Protein AF-A0AAW5VKY6-F1 (afdb_monomer_lite)

Sequence (282 aa):
MQRQPVRHARWCEKIPLRLALLSLLVMAALGGMLSLDLRRHLVANVPDWEQSLAQEELGLTSIQAVLSLIEELPAQGADWQLQQVDCRRQAVLWECQAHYGLEDVQRFSAAMQSQIREPNVLEFTGLGQGDLRIRRGYQTLIPQSLETKDQTRMPTAASPGLHAKLAAVQPAFMRLSLSPAQCAESSAENQQTRAGVWRRSWLSQSPLRSVYLLAAQLPELHWERMSLSLNSRSYPSLLGSAFIVELEGYVYESAQRDLVDQDLADYMQTPFEHSVWSDADV

Organism: NCBI:txid232846

Structure (mmCIF, N/CA/C/O backbone):
data_AF-A0AAW5VKY6-F1
#
_entry.id   AF-A0AAW5VKY6-F1
#
loop_
_atom_site.group_PDB
_atom_site.id
_atom_site.type_symbol
_atom_site.label_atom_id
_atom_site.label_alt_id
_atom_site.label_comp_id
_atom_site.label_asym_id
_atom_site.label_entity_id
_atom_site.label_seq_id
_atom_site.pdbx_PDB_ins_code
_atom_site.Cartn_x
_atom_site.Cartn_y
_atom_site.Cartn_z
_atom_site.occupancy
_atom_site.B_iso_or_equiv
_atom_site.auth_seq_id
_atom_site.auth_comp_id
_atom_site.auth_asym_id
_atom_site.auth_atom_id
_atom_site.pdbx_PDB_model_num
ATOM 1 N N . MET A 1 1 ? -12.524 -30.555 59.880 1.00 41.50 1 MET A N 1
ATOM 2 C CA . MET A 1 1 ? -11.289 -31.333 59.649 1.00 41.50 1 MET A CA 1
ATOM 3 C C . MET A 1 1 ? -10.484 -30.645 58.560 1.00 41.50 1 MET A C 1
ATOM 5 O O . MET A 1 1 ? -10.939 -30.570 57.429 1.00 41.50 1 MET A O 1
ATOM 9 N N . GLN A 1 2 ? -9.344 -30.069 58.939 1.00 41.59 2 GLN A N 1
ATOM 10 C CA . GLN A 1 2 ? -8.307 -29.571 58.034 1.00 41.59 2 GLN A CA 1
ATOM 11 C C . GLN A 1 2 ? -7.605 -30.749 57.347 1.00 41.59 2 GLN A C 1
ATOM 13 O O . GLN A 1 2 ? -7.371 -31.762 58.004 1.00 41.59 2 GLN A O 1
ATOM 18 N N . ARG A 1 3 ? -7.179 -30.570 56.090 1.00 36.09 3 ARG A N 1
ATOM 19 C CA . ARG A 1 3 ? -5.859 -30.996 55.595 1.00 36.09 3 ARG A CA 1
ATOM 20 C C . ARG A 1 3 ? -5.492 -30.223 54.325 1.00 36.09 3 ARG A C 1
ATOM 22 O O . ARG A 1 3 ? -6.339 -29.858 53.522 1.00 36.09 3 ARG A O 1
ATOM 29 N N . GLN A 1 4 ? -4.207 -29.910 54.284 1.00 40.56 4 GLN A N 1
ATOM 30 C CA . GLN A 1 4 ? -3.486 -28.923 53.489 1.00 40.56 4 GLN A CA 1
ATOM 31 C C . GLN A 1 4 ? -3.069 -29.426 52.089 1.00 40.56 4 GLN A C 1
ATOM 33 O O . GLN A 1 4 ? -3.238 -30.609 51.793 1.00 40.56 4 GLN A O 1
ATOM 38 N N . PRO A 1 5 ? -2.516 -28.531 51.241 1.00 42.62 5 PRO A N 1
ATOM 39 C CA . PRO A 1 5 ? -2.285 -28.748 49.816 1.00 42.62 5 PRO A CA 1
ATOM 40 C C . PRO A 1 5 ? -0.922 -29.388 49.519 1.00 42.62 5 PRO A C 1
ATOM 42 O O . PRO A 1 5 ? 0.053 -29.176 50.241 1.00 42.62 5 PRO A O 1
ATOM 45 N N . VAL A 1 6 ? -0.832 -30.106 48.398 1.00 36.41 6 VAL A N 1
ATOM 46 C CA . VAL A 1 6 ? 0.440 -30.613 47.868 1.00 36.41 6 VAL A CA 1
ATOM 47 C C . VAL A 1 6 ? 1.046 -29.567 46.933 1.00 36.41 6 VAL A C 1
ATOM 49 O O . VAL A 1 6 ? 0.514 -29.272 45.865 1.00 36.41 6 VAL A O 1
ATOM 52 N N . ARG A 1 7 ? 2.178 -29.003 47.363 1.00 35.22 7 ARG A N 1
ATOM 53 C CA . ARG A 1 7 ? 3.127 -28.264 46.526 1.00 35.22 7 ARG A CA 1
ATOM 54 C C . ARG A 1 7 ? 4.003 -29.262 45.771 1.00 35.22 7 ARG A C 1
ATOM 56 O O . ARG A 1 7 ? 4.613 -30.115 46.407 1.00 35.22 7 ARG A O 1
ATOM 63 N N . HIS A 1 8 ? 4.207 -29.041 44.476 1.00 35.69 8 HIS A N 1
ATOM 64 C CA . HIS A 1 8 ? 5.463 -29.408 43.828 1.00 35.69 8 HIS A CA 1
ATOM 65 C C . HIS A 1 8 ? 6.040 -28.188 43.119 1.00 35.69 8 HIS A C 1
ATOM 67 O O . HIS A 1 8 ? 5.523 -27.711 42.114 1.00 35.69 8 HIS A O 1
ATOM 73 N N . ALA A 1 9 ? 7.120 -27.676 43.702 1.00 36.72 9 ALA A N 1
ATOM 74 C CA . ALA A 1 9 ? 8.062 -26.803 43.036 1.00 36.72 9 ALA A CA 1
ATOM 75 C C . ALA A 1 9 ? 8.949 -27.653 42.118 1.00 36.72 9 ALA A C 1
ATOM 77 O O . ALA A 1 9 ? 9.491 -28.670 42.556 1.00 36.72 9 ALA A O 1
ATOM 78 N N . ARG A 1 10 ? 9.170 -27.204 40.882 1.00 30.19 10 ARG A N 1
ATOM 79 C CA . ARG A 1 10 ? 10.426 -27.489 40.189 1.00 30.19 10 ARG A CA 1
ATOM 80 C C . ARG A 1 10 ? 10.847 -26.265 39.389 1.00 30.19 10 ARG A C 1
ATOM 82 O O . ARG A 1 10 ? 10.115 -25.766 38.541 1.00 30.19 10 ARG A O 1
ATOM 89 N N . TRP A 1 11 ? 11.995 -25.748 39.795 1.00 34.72 11 TRP A N 1
ATOM 90 C CA . TRP A 1 11 ? 12.686 -24.591 39.258 1.00 34.72 11 TRP A CA 1
ATOM 91 C C . TRP A 1 11 ? 13.215 -24.817 37.836 1.00 34.72 11 TRP A C 1
ATOM 93 O O . TRP A 1 11 ? 13.537 -25.938 37.457 1.00 34.72 11 TRP A O 1
ATOM 103 N N . CYS A 1 12 ? 13.292 -23.685 37.129 1.00 36.66 12 CYS A N 1
ATOM 104 C CA . CYS A 1 12 ? 14.202 -23.261 36.065 1.00 36.66 12 CYS A CA 1
ATOM 105 C C . CYS A 1 12 ? 15.159 -24.281 35.432 1.00 36.66 12 CYS A C 1
ATOM 107 O O . CYS A 1 12 ? 16.020 -24.821 36.108 1.00 36.66 12 CYS A O 1
ATOM 109 N N . GLU A 1 13 ? 15.165 -24.307 34.097 1.00 38.69 13 GLU A N 1
ATOM 110 C CA . GLU A 1 13 ? 16.242 -23.666 33.325 1.00 38.69 13 GLU A CA 1
ATOM 111 C C . GLU A 1 13 ? 15.735 -23.343 31.911 1.00 38.69 13 GLU A C 1
ATOM 113 O O . GLU A 1 13 ? 15.477 -24.218 31.088 1.00 38.69 13 GLU A O 1
ATOM 118 N N . LYS A 1 14 ? 15.525 -22.050 31.637 1.00 42.81 14 LYS A N 1
ATOM 119 C CA . LYS A 1 14 ? 15.341 -21.545 30.274 1.00 42.81 14 LYS A CA 1
ATOM 120 C C . LYS A 1 14 ? 16.735 -21.367 29.693 1.00 42.81 14 LYS A C 1
ATOM 122 O O . LYS A 1 14 ? 17.446 -20.456 30.104 1.00 42.81 14 LYS A O 1
ATOM 127 N N . ILE A 1 15 ? 17.115 -22.220 28.752 1.00 47.09 15 ILE A N 1
ATOM 128 C CA . ILE A 1 15 ? 18.314 -22.013 27.940 1.00 47.09 15 ILE A CA 1
ATOM 129 C C . ILE A 1 15 ? 18.051 -20.768 27.075 1.00 47.09 15 ILE A C 1
ATOM 131 O O . ILE A 1 15 ? 17.106 -20.777 26.281 1.00 47.09 15 ILE A O 1
ATOM 135 N N . PRO A 1 16 ? 18.811 -19.668 27.221 1.00 41.31 16 PRO A N 1
ATOM 136 C CA . PRO A 1 16 ? 18.626 -18.507 26.370 1.00 41.31 16 PRO A CA 1
ATOM 137 C C . PRO A 1 16 ? 19.127 -18.830 24.959 1.00 41.31 16 PRO A C 1
ATOM 139 O O . PRO A 1 16 ? 20.287 -19.191 24.759 1.00 41.31 16 PRO A O 1
ATOM 142 N N . LEU A 1 17 ? 18.258 -18.616 23.968 1.00 42.44 17 LEU A N 1
ATOM 143 C CA . LEU A 1 17 ? 18.499 -18.779 22.524 1.00 42.44 17 LEU A CA 1
ATOM 144 C C . LEU A 1 17 ? 19.727 -18.014 21.975 1.00 42.44 17 LEU A C 1
ATOM 146 O O . LEU A 1 17 ? 20.098 -18.186 20.819 1.00 42.44 17 LEU A O 1
ATOM 150 N N . ARG A 1 18 ? 20.392 -17.191 22.797 1.00 44.47 18 ARG A N 1
ATOM 151 C CA . ARG A 1 18 ? 21.608 -16.449 22.436 1.00 44.47 18 ARG A CA 1
ATOM 152 C C . ARG A 1 18 ? 22.869 -17.317 22.336 1.00 44.47 18 ARG A C 1
ATOM 154 O O . ARG A 1 18 ? 23.820 -16.892 21.694 1.00 44.47 18 ARG A O 1
ATOM 161 N N . LEU A 1 19 ? 22.885 -18.522 22.911 1.00 45.62 19 LEU A N 1
ATOM 162 C CA . LEU A 1 19 ? 24.056 -19.415 22.846 1.00 45.62 19 LEU A CA 1
ATOM 163 C C . LEU A 1 19 ? 24.089 -20.321 21.602 1.00 45.62 19 LEU A C 1
ATOM 165 O O . LEU A 1 19 ? 25.168 -20.742 21.203 1.00 45.62 19 LEU A O 1
ATOM 169 N N . ALA A 1 20 ? 22.952 -20.560 20.939 1.00 47.12 20 ALA A N 1
ATOM 170 C CA . ALA A 1 20 ? 22.909 -21.340 19.694 1.00 47.12 20 ALA A CA 1
ATOM 171 C C . ALA A 1 20 ? 23.342 -20.532 18.452 1.00 47.12 20 ALA A C 1
ATOM 173 O O . ALA A 1 20 ? 23.761 -21.107 17.454 1.00 47.12 20 ALA A O 1
ATOM 174 N N . LEU A 1 21 ? 23.281 -19.198 18.519 1.00 45.38 21 LEU A N 1
ATOM 175 C CA . LEU A 1 21 ? 23.680 -18.305 17.423 1.00 45.38 21 LEU A CA 1
ATOM 176 C C . LEU A 1 21 ? 25.191 -18.022 17.384 1.00 45.38 21 LEU A C 1
ATOM 178 O O . LEU A 1 21 ? 25.725 -17.693 16.328 1.00 45.38 21 LEU A O 1
ATOM 182 N N . LEU A 1 22 ? 25.903 -18.194 18.502 1.00 41.66 22 LEU A N 1
ATOM 183 C CA . LEU A 1 22 ? 27.347 -17.940 18.570 1.00 41.66 22 LEU A CA 1
ATOM 184 C C . LEU A 1 22 ? 28.199 -19.091 18.010 1.00 41.66 22 LEU A C 1
ATOM 186 O O . LEU A 1 22 ? 29.304 -18.842 17.538 1.00 41.66 22 LEU A O 1
ATOM 190 N N . SER A 1 23 ? 27.701 -20.330 17.985 1.00 45.84 23 SER A N 1
ATOM 191 C CA . SER A 1 23 ? 28.435 -21.465 17.400 1.00 45.84 23 SER A CA 1
ATOM 192 C C . SER A 1 23 ? 28.415 -21.476 15.866 1.00 45.84 23 SER A C 1
ATOM 194 O O . SER A 1 23 ? 29.360 -21.962 15.248 1.00 45.84 23 SER A O 1
ATOM 196 N N . LEU A 1 24 ? 27.392 -20.884 15.241 1.00 42.09 24 LEU A N 1
ATOM 197 C CA . LEU A 1 24 ? 27.291 -20.765 13.781 1.00 42.09 24 LEU A CA 1
ATOM 198 C C . LEU A 1 24 ? 28.183 -19.652 13.202 1.00 42.09 24 LEU A C 1
ATOM 200 O O . LEU A 1 24 ? 28.642 -19.769 12.069 1.00 42.09 24 LEU A O 1
ATOM 204 N N . LEU A 1 25 ? 28.510 -18.623 13.991 1.00 43.47 25 LEU A N 1
ATOM 205 C CA . LEU A 1 25 ? 29.379 -17.516 13.563 1.00 43.47 25 LEU A CA 1
ATOM 206 C C . LEU A 1 25 ? 30.883 -17.838 13.628 1.00 43.47 25 LEU A C 1
ATOM 208 O O . LEU A 1 25 ? 31.663 -17.247 12.886 1.00 43.47 25 LEU A O 1
ATOM 212 N N . VAL A 1 26 ? 31.309 -18.804 14.450 1.00 44.66 26 VAL A N 1
ATOM 213 C CA . VAL A 1 26 ? 32.737 -19.167 14.575 1.00 44.66 26 VAL A CA 1
ATOM 214 C C . VAL A 1 2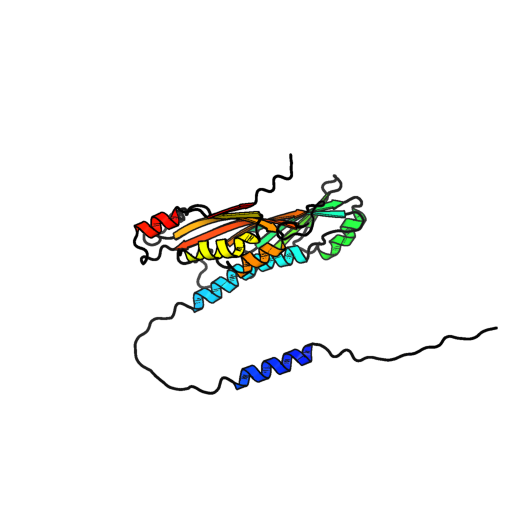6 ? 33.210 -20.094 13.444 1.00 44.66 26 VAL A C 1
ATOM 216 O O . VAL A 1 26 ? 34.379 -20.053 13.070 1.00 44.66 26 VAL A O 1
ATOM 219 N N . MET A 1 27 ? 32.315 -20.865 12.817 1.00 41.66 27 MET A N 1
ATOM 220 C CA . MET A 1 27 ? 32.680 -21.760 11.704 1.00 41.66 27 MET A CA 1
ATOM 221 C C . MET A 1 27 ? 32.783 -21.046 10.344 1.00 41.66 27 MET A C 1
ATOM 223 O O . MET A 1 27 ? 33.467 -21.544 9.454 1.00 41.66 27 MET A O 1
ATOM 227 N N . ALA A 1 28 ? 32.178 -19.863 10.182 1.00 43.34 28 ALA A N 1
ATOM 228 C CA . ALA A 1 28 ? 32.304 -19.067 8.955 1.00 43.34 28 ALA A CA 1
ATOM 229 C C . ALA A 1 28 ? 33.616 -18.256 8.893 1.00 43.34 28 ALA A C 1
ATOM 231 O O . ALA A 1 28 ? 34.103 -17.950 7.808 1.00 43.34 28 ALA A O 1
ATOM 232 N N . ALA A 1 29 ? 34.234 -17.957 10.043 1.00 45.47 29 ALA A N 1
ATOM 233 C CA . ALA A 1 29 ? 35.462 -17.160 10.112 1.00 45.47 29 ALA A CA 1
ATOM 234 C C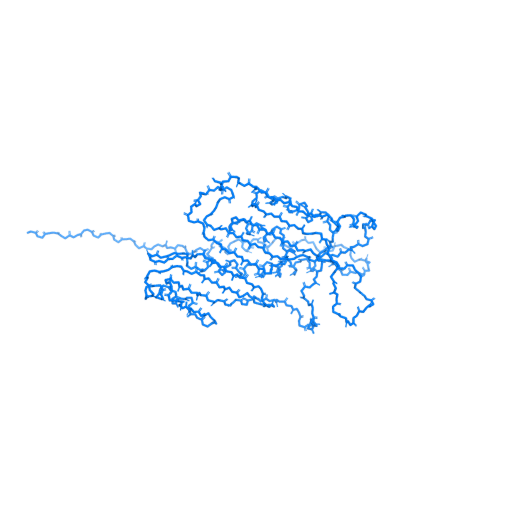 . ALA A 1 29 ? 36.756 -17.960 9.843 1.00 45.47 29 ALA A C 1
ATOM 236 O O . ALA A 1 29 ? 37.806 -17.360 9.626 1.00 45.47 29 ALA A O 1
ATOM 237 N N . LEU A 1 30 ? 36.704 -19.299 9.825 1.00 43.28 30 LEU A N 1
ATOM 238 C CA . LEU A 1 30 ? 37.883 -20.161 9.624 1.00 43.28 30 LEU A CA 1
ATOM 239 C C . LEU A 1 30 ? 37.956 -20.833 8.240 1.00 43.28 30 LEU A C 1
ATOM 241 O O . LEU A 1 30 ? 38.941 -21.504 7.948 1.00 43.28 30 LEU A O 1
ATOM 245 N N . GLY A 1 31 ? 36.969 -20.622 7.361 1.00 38.28 31 GLY A N 1
ATOM 246 C CA . GLY A 1 31 ? 36.974 -21.149 5.985 1.00 38.28 31 GLY A CA 1
ATOM 247 C C . GLY A 1 31 ? 37.617 -20.235 4.930 1.00 38.28 31 GLY A C 1
ATOM 248 O O . GLY A 1 31 ? 37.763 -20.644 3.784 1.00 38.28 31 GLY A O 1
ATOM 249 N N . GLY A 1 32 ? 37.995 -19.002 5.289 1.00 37.16 32 GLY A N 1
ATOM 250 C CA . GLY A 1 32 ? 38.446 -17.965 4.345 1.00 37.16 32 GLY A CA 1
ATOM 251 C C . GLY A 1 32 ? 39.962 -17.830 4.163 1.00 37.16 32 GLY A C 1
ATOM 252 O O . GLY A 1 32 ? 40.422 -16.834 3.613 1.00 37.16 32 GLY A O 1
ATOM 253 N N . MET A 1 33 ? 40.759 -18.784 4.643 1.00 42.75 33 MET A N 1
ATOM 254 C CA . MET A 1 33 ? 42.215 -18.779 4.483 1.00 42.75 33 MET A CA 1
ATOM 255 C C . MET A 1 33 ? 42.622 -19.859 3.491 1.00 42.75 33 MET A C 1
ATOM 257 O O . MET A 1 33 ? 42.971 -20.944 3.927 1.00 42.75 33 MET A O 1
ATOM 261 N N . LEU A 1 34 ? 42.533 -19.579 2.185 1.00 38.62 34 LEU A N 1
ATOM 262 C CA . LEU A 1 34 ? 43.307 -20.208 1.098 1.00 38.62 34 LEU A CA 1
ATOM 263 C C . LEU A 1 34 ? 42.875 -19.590 -0.249 1.00 38.62 34 LEU A C 1
ATOM 265 O O . LEU A 1 34 ? 41.953 -20.078 -0.887 1.00 38.62 34 LEU A O 1
ATOM 269 N N . SER A 1 35 ? 43.516 -18.487 -0.648 1.00 36.16 35 SER A N 1
ATOM 270 C CA . SER A 1 35 ? 44.003 -18.252 -2.023 1.00 36.16 35 SER A CA 1
ATOM 271 C C . SER A 1 35 ? 44.548 -16.829 -2.141 1.00 36.16 35 SER A C 1
ATOM 273 O O . SER A 1 35 ? 43.857 -15.887 -2.520 1.00 36.16 35 SER A O 1
ATOM 275 N N . LEU A 1 36 ? 45.826 -16.693 -1.793 1.00 35.75 36 LEU A N 1
ATOM 276 C CA . LEU A 1 36 ? 46.686 -15.617 -2.267 1.00 35.75 36 LEU A CA 1
ATOM 277 C C . LEU A 1 36 ? 47.319 -16.056 -3.595 1.00 35.75 36 LEU A C 1
ATOM 279 O O . LEU A 1 36 ? 47.695 -17.215 -3.750 1.00 35.75 36 LEU A O 1
ATOM 283 N N . ASP A 1 37 ? 47.448 -15.083 -4.492 1.00 37.66 37 ASP A N 1
ATOM 284 C CA . ASP A 1 37 ? 48.189 -15.084 -5.754 1.00 37.66 37 ASP A CA 1
ATOM 285 C C . ASP A 1 37 ? 47.651 -15.916 -6.927 1.00 37.66 37 ASP A C 1
ATOM 287 O O . ASP A 1 37 ? 48.039 -17.057 -7.154 1.00 37.66 37 ASP A O 1
ATOM 291 N N . LEU A 1 38 ? 46.919 -15.239 -7.819 1.00 33.50 38 LEU A N 1
ATOM 292 C CA . LEU A 1 38 ? 47.368 -15.150 -9.210 1.00 33.50 38 LEU A CA 1
ATOM 293 C C . LEU A 1 38 ? 46.805 -13.893 -9.905 1.00 33.50 38 LEU A C 1
ATOM 295 O O . LEU A 1 38 ? 45.609 -13.628 -9.862 1.00 33.50 38 LEU A O 1
ATOM 299 N N . ARG A 1 39 ? 47.690 -13.195 -10.632 1.00 30.53 39 ARG A N 1
ATOM 300 C CA . ARG A 1 39 ? 47.449 -12.128 -11.632 1.00 30.53 39 ARG A CA 1
ATOM 301 C C . ARG A 1 39 ? 47.195 -10.697 -11.144 1.00 30.53 39 ARG A C 1
ATOM 303 O O . ARG A 1 39 ? 46.142 -10.103 -11.343 1.00 30.53 39 ARG A O 1
ATOM 310 N N . ARG A 1 40 ? 48.303 -10.042 -10.784 1.00 33.12 40 ARG A N 1
ATOM 311 C CA . ARG A 1 40 ? 48.597 -8.704 -11.325 1.00 33.12 40 ARG A CA 1
ATOM 312 C C . ARG A 1 40 ? 48.843 -8.811 -12.833 1.00 33.12 40 ARG A C 1
ATOM 314 O O . ARG A 1 40 ? 49.813 -9.449 -13.221 1.00 33.12 40 ARG A O 1
ATOM 321 N N . HIS A 1 41 ? 47.999 -8.156 -13.628 1.00 32.38 41 HIS A N 1
ATOM 322 C CA . HIS A 1 41 ? 48.325 -7.304 -14.790 1.00 32.38 41 HIS A CA 1
ATOM 323 C C . HIS A 1 41 ? 47.106 -7.210 -15.719 1.00 32.38 41 HIS A C 1
ATOM 325 O O . HIS A 1 41 ? 46.887 -8.103 -16.530 1.00 32.38 41 HIS A O 1
ATOM 331 N N . LEU A 1 42 ? 46.336 -6.122 -15.602 1.00 34.88 42 LEU A N 1
ATOM 332 C CA . LEU A 1 42 ? 46.136 -5.106 -16.651 1.00 34.88 42 LEU A CA 1
ATOM 333 C C . LEU A 1 42 ? 44.888 -4.258 -16.347 1.00 34.88 42 LEU A C 1
ATOM 335 O O . LEU A 1 42 ? 43.777 -4.763 -16.351 1.00 34.88 42 LEU A O 1
ATOM 339 N N . VAL A 1 43 ? 45.148 -2.960 -16.160 1.00 32.50 43 VAL A N 1
ATOM 340 C CA . VAL A 1 43 ? 44.286 -1.803 -16.457 1.00 32.50 43 VAL A CA 1
ATOM 341 C C . VAL A 1 43 ? 42.993 -1.636 -15.644 1.00 32.50 43 VAL A C 1
ATOM 343 O O . VAL A 1 43 ? 42.095 -2.465 -15.620 1.00 32.50 43 VAL A O 1
ATOM 346 N N . ALA A 1 44 ? 42.931 -0.469 -15.003 1.00 37.09 44 ALA A N 1
ATOM 347 C CA . ALA A 1 44 ? 41.783 0.114 -14.339 1.00 37.09 44 ALA A CA 1
ATOM 348 C C . ALA A 1 44 ? 40.496 0.040 -15.176 1.00 37.09 44 ALA A C 1
ATOM 350 O O . ALA A 1 44 ? 40.471 0.508 -16.309 1.00 37.09 44 ALA A O 1
ATOM 351 N N . ASN A 1 45 ? 39.431 -0.484 -14.573 1.00 33.31 45 ASN A N 1
ATOM 352 C CA . ASN A 1 45 ? 38.134 0.180 -14.482 1.00 33.31 45 ASN A CA 1
ATOM 353 C C . ASN A 1 45 ? 37.325 -0.496 -13.366 1.00 33.31 45 ASN A C 1
ATOM 355 O O . ASN A 1 45 ? 37.284 -1.718 -13.249 1.00 33.31 45 ASN A O 1
ATOM 359 N N . VAL A 1 46 ? 36.790 0.342 -12.485 1.00 36.31 46 VAL A N 1
ATOM 360 C CA . VAL A 1 46 ? 36.073 -0.002 -11.250 1.00 36.31 46 VAL A CA 1
ATOM 361 C C . VAL A 1 46 ? 34.802 -0.799 -11.589 1.00 36.31 46 VAL A C 1
ATOM 363 O O . VAL A 1 46 ? 34.117 -0.415 -12.536 1.00 36.31 46 VAL A O 1
ATOM 366 N N . PRO A 1 47 ? 34.477 -1.899 -10.883 1.00 35.72 47 PRO A N 1
ATOM 367 C CA . PRO A 1 47 ? 33.392 -2.776 -11.296 1.00 35.72 47 PRO A CA 1
ATOM 368 C C . PRO A 1 47 ? 32.036 -2.378 -10.680 1.00 35.72 47 PRO A C 1
ATOM 370 O O . PRO A 1 47 ? 31.909 -2.088 -9.495 1.00 35.72 47 PRO A O 1
ATOM 373 N N . ASP A 1 48 ? 31.029 -2.435 -11.543 1.00 42.25 48 ASP A N 1
ATOM 374 C CA . ASP A 1 48 ? 29.622 -2.010 -11.465 1.00 42.25 48 ASP A CA 1
ATOM 375 C C . ASP A 1 48 ? 28.739 -2.705 -10.394 1.00 42.25 48 ASP A C 1
ATOM 377 O O . ASP A 1 48 ? 27.518 -2.587 -10.406 1.00 42.25 48 ASP A O 1
ATOM 381 N N . TRP A 1 49 ? 29.307 -3.472 -9.457 1.00 39.97 49 TRP A N 1
ATOM 382 C CA . TRP A 1 49 ? 28.514 -4.303 -8.530 1.00 39.97 49 TRP A CA 1
ATOM 383 C C . TRP A 1 49 ? 28.228 -3.646 -7.170 1.00 39.97 49 TRP A C 1
ATOM 385 O O . TRP A 1 49 ? 27.225 -3.991 -6.543 1.00 39.97 49 TRP A O 1
ATOM 395 N N . GLU A 1 50 ? 29.029 -2.665 -6.734 1.00 29.55 50 GLU A N 1
ATOM 396 C CA . GLU A 1 50 ? 28.801 -1.944 -5.464 1.00 29.55 50 GLU A CA 1
ATOM 397 C C . GLU A 1 50 ? 27.542 -1.051 -5.500 1.00 29.55 50 GLU A C 1
ATOM 399 O O . GLU A 1 50 ? 26.952 -0.773 -4.458 1.00 29.55 50 GLU A O 1
ATOM 404 N N . GLN A 1 51 ? 27.071 -0.652 -6.688 1.00 37.69 51 GLN A N 1
ATOM 405 C CA . GLN A 1 51 ? 25.856 0.163 -6.850 1.00 37.69 51 GLN A CA 1
ATOM 406 C C . GLN A 1 51 ? 24.564 -0.659 -6.725 1.00 37.69 51 GLN A C 1
ATOM 408 O O . GLN A 1 51 ? 23.561 -0.148 -6.230 1.00 37.69 51 GLN A O 1
ATOM 413 N N . SER A 1 52 ? 24.592 -1.942 -7.112 1.00 36.12 52 SER A N 1
ATOM 414 C CA . SER A 1 52 ? 23.419 -2.826 -7.014 1.00 36.12 52 SER A CA 1
ATOM 415 C C . SER A 1 52 ? 23.030 -3.120 -5.562 1.00 36.12 52 SER A C 1
ATOM 417 O O . SER A 1 52 ? 21.852 -3.053 -5.220 1.00 36.12 52 SER A O 1
ATOM 419 N N . LEU A 1 53 ? 24.027 -3.330 -4.695 1.00 33.72 53 LEU A N 1
ATOM 420 C CA . LEU A 1 53 ? 23.825 -3.611 -3.273 1.00 33.72 53 LEU A CA 1
ATOM 421 C C . LEU A 1 53 ? 23.274 -2.392 -2.524 1.00 33.72 53 LEU A C 1
ATOM 423 O O . LEU A 1 53 ? 22.353 -2.523 -1.724 1.00 33.72 53 LEU A O 1
ATOM 427 N N . ALA A 1 54 ? 23.774 -1.191 -2.831 1.00 38.97 54 ALA A N 1
ATOM 428 C CA . ALA A 1 54 ? 23.271 0.041 -2.227 1.00 38.97 54 ALA A CA 1
ATOM 429 C C . ALA A 1 54 ? 21.816 0.341 -2.643 1.00 38.97 54 ALA A C 1
ATOM 431 O O . ALA A 1 54 ? 21.025 0.824 -1.836 1.00 38.97 54 ALA A O 1
ATOM 432 N N . GLN A 1 55 ? 21.439 0.036 -3.889 1.00 44.25 55 GLN A N 1
ATOM 433 C CA . GLN A 1 55 ? 20.074 0.234 -4.385 1.00 44.25 55 GLN A CA 1
ATOM 434 C C . GLN A 1 55 ? 19.080 -0.766 -3.781 1.00 44.25 55 GLN A C 1
ATOM 436 O O . GLN A 1 55 ? 17.970 -0.379 -3.407 1.00 44.25 55 GLN A O 1
ATOM 441 N N . GLU A 1 56 ? 19.496 -2.028 -3.650 1.00 43.50 56 GLU A N 1
ATOM 442 C CA . GLU A 1 56 ? 18.727 -3.084 -2.991 1.00 43.50 56 GLU A CA 1
ATOM 443 C C . GLU A 1 56 ? 18.459 -2.714 -1.522 1.00 43.50 56 GLU A C 1
ATOM 445 O O . GLU A 1 56 ? 17.313 -2.747 -1.076 1.00 43.50 56 GLU A O 1
ATOM 450 N N . GLU A 1 57 ? 19.463 -2.204 -0.800 1.00 45.06 57 GLU A N 1
ATOM 451 C CA . GLU A 1 57 ? 19.306 -1.727 0.582 1.00 45.06 57 GLU A CA 1
ATOM 452 C C . GLU A 1 57 ? 18.400 -0.476 0.706 1.00 45.06 57 GLU A C 1
ATOM 454 O O . GLU A 1 57 ? 17.607 -0.364 1.647 1.00 45.06 57 GLU A O 1
ATOM 459 N N . LEU A 1 58 ? 18.441 0.466 -0.244 1.00 50.81 58 LEU A N 1
ATOM 460 C CA . LEU A 1 58 ? 17.664 1.719 -0.188 1.00 50.81 58 LEU A CA 1
ATOM 461 C C . LEU A 1 58 ? 16.162 1.538 -0.489 1.00 50.81 58 LEU A C 1
ATOM 463 O O . LEU A 1 58 ? 15.322 2.171 0.157 1.00 50.81 58 LEU A O 1
ATOM 467 N N . GLY A 1 59 ? 15.803 0.694 -1.462 1.00 50.06 59 GLY A N 1
ATOM 468 C CA . GLY A 1 59 ? 14.400 0.390 -1.784 1.00 50.06 59 GLY A CA 1
ATOM 469 C C . GLY A 1 59 ? 13.723 -0.420 -0.678 1.00 50.06 59 GLY A C 1
ATOM 470 O O . GLY A 1 59 ? 12.616 -0.085 -0.241 1.00 50.06 59 GLY A O 1
ATOM 471 N N . LEU A 1 60 ? 14.441 -1.424 -0.158 1.00 54.22 60 LEU A N 1
ATOM 472 C CA . LEU A 1 60 ? 13.981 -2.285 0.931 1.00 54.22 60 LEU A CA 1
ATOM 473 C C . LEU A 1 60 ? 13.742 -1.495 2.221 1.00 54.22 60 LEU A C 1
ATOM 475 O O . LEU A 1 60 ? 12.712 -1.687 2.862 1.00 54.22 60 LEU A O 1
ATOM 479 N N . THR A 1 61 ? 14.615 -0.547 2.575 1.00 62.19 61 THR A N 1
ATOM 480 C CA . THR A 1 61 ? 14.464 0.239 3.817 1.00 62.19 61 THR A CA 1
ATOM 481 C C . THR A 1 61 ? 13.219 1.132 3.831 1.00 62.19 61 THR A C 1
ATOM 483 O O . THR A 1 61 ? 12.593 1.281 4.882 1.00 62.19 61 THR A O 1
ATOM 486 N N . SER A 1 62 ? 12.808 1.689 2.685 1.00 68.56 62 SER A N 1
ATOM 487 C CA . SER A 1 62 ? 11.611 2.541 2.595 1.00 68.56 62 SER A CA 1
ATOM 488 C C . SER A 1 62 ? 10.309 1.748 2.748 1.00 68.56 62 SER A C 1
ATOM 490 O O . SER A 1 62 ? 9.449 2.127 3.548 1.00 68.56 62 SER A O 1
ATOM 492 N N . ILE A 1 63 ? 10.153 0.639 2.014 1.00 74.62 63 ILE A N 1
ATOM 493 C CA . ILE A 1 63 ? 8.940 -0.192 2.089 1.00 74.62 63 ILE A CA 1
ATOM 494 C C . ILE A 1 63 ? 8.885 -0.990 3.397 1.00 74.62 63 ILE A C 1
ATOM 496 O O . ILE A 1 63 ? 7.822 -1.132 3.996 1.00 74.62 63 ILE A O 1
ATOM 500 N N . GLN A 1 64 ? 10.028 -1.439 3.917 1.00 78.62 64 GLN A N 1
ATOM 501 C CA . GLN A 1 64 ? 10.088 -2.100 5.217 1.00 78.62 64 GLN A CA 1
ATOM 502 C C . GLN A 1 64 ? 9.653 -1.157 6.342 1.00 78.62 64 GLN A C 1
ATOM 504 O O . GLN A 1 64 ? 8.917 -1.580 7.228 1.00 78.62 64 GLN A O 1
ATOM 509 N N . ALA A 1 65 ? 10.020 0.130 6.286 1.00 79.00 65 ALA A N 1
ATOM 510 C CA . ALA A 1 65 ? 9.585 1.104 7.285 1.00 79.00 65 ALA A CA 1
ATOM 511 C C . ALA A 1 65 ? 8.055 1.233 7.354 1.00 79.00 65 ALA A C 1
ATOM 513 O O . ALA A 1 65 ? 7.501 1.298 8.455 1.00 79.00 65 ALA A O 1
ATOM 514 N N . VAL A 1 66 ? 7.369 1.249 6.203 1.00 85.88 66 VAL A N 1
ATOM 515 C CA . VAL A 1 66 ? 5.902 1.336 6.172 1.00 85.88 66 VAL A CA 1
ATOM 516 C C . VAL A 1 66 ? 5.237 -0.004 6.506 1.00 85.88 66 VAL A C 1
ATOM 518 O O . VAL A 1 66 ? 4.254 -0.012 7.239 1.00 85.88 66 VAL A O 1
ATOM 521 N N . LEU A 1 67 ? 5.794 -1.142 6.082 1.00 87.75 67 LEU A N 1
ATOM 522 C CA . LEU A 1 67 ? 5.273 -2.464 6.456 1.00 87.75 67 LEU A CA 1
ATOM 523 C C . LEU A 1 67 ? 5.392 -2.719 7.963 1.00 87.75 67 LEU A C 1
ATOM 525 O O . LEU A 1 67 ? 4.416 -3.124 8.589 1.00 87.75 67 LEU A O 1
ATOM 529 N N . SER A 1 68 ? 6.529 -2.383 8.576 1.00 85.81 68 SER A N 1
ATOM 530 C CA . SER A 1 68 ? 6.686 -2.443 10.033 1.00 85.81 68 SER A CA 1
ATOM 531 C C . SER A 1 68 ? 5.732 -1.493 10.759 1.00 85.81 68 SER A C 1
ATOM 533 O O . SER A 1 68 ? 5.256 -1.819 11.840 1.00 85.81 68 SER A O 1
ATOM 535 N N . LEU A 1 69 ? 5.402 -0.334 10.173 1.00 86.75 69 LEU A N 1
ATOM 536 C CA . LEU A 1 69 ? 4.378 0.549 10.737 1.00 86.75 69 LEU A CA 1
ATOM 537 C C . LEU A 1 69 ? 3.011 -0.137 10.748 1.00 86.75 69 LEU A C 1
ATOM 539 O O . LEU A 1 69 ? 2.342 -0.100 11.774 1.00 86.75 69 LEU A O 1
ATOM 543 N N . ILE A 1 70 ? 2.610 -0.787 9.652 1.00 89.50 70 ILE A N 1
ATOM 544 C CA . ILE A 1 70 ? 1.339 -1.525 9.590 1.00 89.50 70 ILE A CA 1
ATOM 545 C C . ILE A 1 70 ? 1.291 -2.661 10.613 1.00 89.50 70 ILE A C 1
ATOM 547 O O . ILE A 1 70 ? 0.262 -2.842 11.256 1.00 89.50 70 ILE A O 1
ATOM 551 N N . GLU A 1 71 ? 2.389 -3.392 10.803 1.00 88.56 71 GLU A N 1
ATOM 552 C CA . GLU A 1 71 ? 2.476 -4.468 11.802 1.00 88.56 71 GLU A CA 1
ATOM 553 C C . GLU A 1 71 ? 2.310 -3.970 13.248 1.00 88.56 71 GLU A C 1
ATOM 555 O O . GLU A 1 71 ? 1.836 -4.709 14.110 1.00 88.56 71 GLU A O 1
ATOM 560 N N . GLU A 1 72 ? 2.682 -2.719 13.523 1.00 87.88 72 GLU A N 1
ATOM 561 C CA . GLU A 1 72 ? 2.545 -2.100 14.844 1.00 87.88 72 GLU A CA 1
ATOM 562 C C . GLU A 1 72 ? 1.143 -1.530 15.108 1.00 87.88 72 GLU A C 1
ATOM 564 O O . GLU A 1 72 ? 0.811 -1.247 16.266 1.00 87.88 72 GLU A O 1
ATOM 569 N N . LEU A 1 73 ? 0.317 -1.350 14.069 1.00 90.19 73 LEU A N 1
ATOM 570 C CA . LEU A 1 73 ? -1.028 -0.802 14.212 1.00 90.19 73 LEU A CA 1
ATOM 571 C C . LEU A 1 73 ? -1.970 -1.819 14.870 1.00 90.19 73 LEU A C 1
ATOM 573 O O . LEU A 1 73 ? -2.134 -2.936 14.371 1.00 90.19 73 LEU A O 1
ATOM 577 N N . PRO A 1 74 ? -2.661 -1.446 15.959 1.00 90.69 74 PRO A N 1
ATOM 578 C CA . PRO A 1 74 ? -3.664 -2.319 16.547 1.00 90.69 74 PRO A CA 1
ATOM 579 C C . PRO A 1 74 ? -4.828 -2.537 15.571 1.00 90.69 74 PRO A C 1
ATOM 581 O O . PRO A 1 74 ? -5.473 -1.584 15.163 1.00 90.69 74 PRO A O 1
ATOM 584 N N . ALA A 1 75 ? -5.137 -3.780 15.203 1.00 89.62 75 ALA A N 1
ATOM 585 C CA . ALA A 1 75 ? -6.185 -4.043 14.210 1.00 89.62 75 ALA A CA 1
ATOM 586 C C . ALA A 1 75 ? -7.617 -3.989 14.782 1.00 89.62 75 ALA A C 1
ATOM 588 O O . ALA A 1 75 ? -8.548 -3.599 14.079 1.00 89.62 75 ALA A O 1
ATOM 589 N N . GLN A 1 76 ? -7.815 -4.406 16.037 1.00 91.31 76 GLN A N 1
ATOM 590 C CA . GLN A 1 76 ? -9.138 -4.468 16.669 1.00 91.31 76 GLN A CA 1
ATOM 591 C C . GLN A 1 76 ? -9.070 -4.518 18.200 1.00 91.31 76 GLN A C 1
ATOM 593 O O . GLN A 1 76 ? -8.103 -5.020 18.779 1.00 91.31 76 GLN A O 1
ATOM 598 N N . GLY A 1 77 ? -10.149 -4.067 18.836 1.00 89.75 77 GLY A N 1
ATOM 599 C CA . GLY A 1 77 ? -10.457 -4.244 20.251 1.00 89.75 77 GLY A CA 1
ATOM 600 C C . GLY A 1 77 ? -11.867 -4.796 20.446 1.00 89.75 77 GLY A C 1
ATOM 601 O O . GLY A 1 77 ? -12.450 -5.369 19.530 1.00 89.75 77 GLY A O 1
ATOM 602 N N . ALA A 1 78 ? -12.413 -4.658 21.655 1.00 88.56 78 ALA A N 1
ATOM 603 C CA . ALA A 1 78 ? -13.753 -5.161 21.967 1.00 88.56 78 ALA A CA 1
ATOM 604 C C . ALA A 1 78 ? -14.871 -4.357 21.277 1.00 88.56 78 ALA A C 1
ATOM 606 O O . ALA A 1 78 ? -15.907 -4.913 20.934 1.00 88.56 78 ALA A O 1
ATOM 607 N N . ASP A 1 79 ? -14.647 -3.059 21.099 1.00 91.75 79 ASP A N 1
ATOM 608 C CA . ASP A 1 79 ? -15.622 -2.043 20.695 1.00 91.75 79 ASP A CA 1
ATOM 609 C C . ASP A 1 79 ? -15.037 -1.057 19.672 1.00 91.75 79 ASP A C 1
ATOM 611 O O . ASP A 1 79 ? -15.546 0.048 19.484 1.00 91.75 79 ASP A O 1
ATOM 615 N N . TRP A 1 80 ? -13.942 -1.444 19.016 1.00 93.56 80 TRP A N 1
ATOM 616 C CA . TRP A 1 80 ? -13.309 -0.665 17.962 1.00 93.56 80 TRP A CA 1
ATOM 617 C C . TRP A 1 80 ? -12.556 -1.557 16.977 1.00 93.56 80 TRP A C 1
ATOM 619 O O . TRP A 1 80 ? -12.106 -2.654 17.317 1.00 93.56 80 TRP A O 1
ATOM 629 N N . GLN A 1 81 ? -12.399 -1.078 15.747 1.00 94.00 81 GLN A N 1
ATOM 630 C CA . GLN A 1 81 ? -11.745 -1.809 14.666 1.00 94.00 81 GLN A CA 1
ATOM 631 C C . GLN A 1 81 ? -11.087 -0.855 13.671 1.00 94.00 81 GLN A C 1
ATOM 633 O O . GLN A 1 81 ? -11.637 0.197 13.344 1.00 94.00 81 GLN A O 1
ATOM 638 N N . LEU A 1 82 ? -9.912 -1.244 13.176 1.00 94.44 82 LEU A N 1
ATOM 639 C CA . LEU A 1 82 ? -9.237 -0.578 12.070 1.00 94.44 82 LEU A CA 1
ATOM 640 C C . LEU A 1 82 ? -10.042 -0.768 10.781 1.00 94.44 82 LEU A C 1
ATOM 642 O O . LEU A 1 82 ? -10.337 -1.895 10.392 1.00 94.44 82 LEU A O 1
ATOM 646 N N . GLN A 1 83 ? -10.371 0.326 10.107 1.00 94.62 83 GLN A N 1
ATOM 647 C CA . GLN A 1 83 ? -11.127 0.308 8.854 1.00 94.62 83 GLN A CA 1
ATOM 648 C C . GLN A 1 83 ? -10.204 0.480 7.651 1.00 94.62 83 GLN A C 1
ATOM 650 O O . GLN A 1 83 ? -10.325 -0.245 6.661 1.00 94.62 83 GLN A O 1
ATOM 655 N N . GLN A 1 84 ? -9.271 1.428 7.752 1.00 95.94 84 GLN A N 1
ATOM 656 C CA . GLN A 1 84 ? -8.416 1.826 6.644 1.00 95.94 84 GLN A CA 1
ATOM 657 C C . GLN A 1 84 ? -7.093 2.407 7.144 1.00 95.94 84 GLN A C 1
ATOM 659 O O . GLN A 1 84 ? -7.037 2.999 8.220 1.00 95.94 84 GLN A O 1
ATOM 664 N N . VAL A 1 85 ? -6.028 2.264 6.358 1.00 96.44 85 VAL A N 1
ATOM 665 C CA . VAL A 1 85 ? -4.768 2.988 6.549 1.00 96.44 85 VAL A CA 1
ATOM 666 C C . VAL A 1 85 ? -4.312 3.545 5.213 1.00 96.44 85 VAL A C 1
ATOM 668 O O . VAL A 1 85 ? -4.127 2.784 4.273 1.00 96.44 85 VAL A O 1
ATOM 671 N N . ASP A 1 86 ? -4.058 4.845 5.136 1.00 96.50 86 ASP A N 1
ATOM 672 C CA . ASP A 1 86 ? -3.443 5.477 3.971 1.00 96.50 86 ASP A CA 1
ATOM 673 C C . ASP A 1 86 ? -2.064 6.005 4.333 1.00 96.50 86 ASP A C 1
ATOM 675 O O . ASP A 1 86 ? -1.923 6.882 5.181 1.00 96.50 86 ASP A O 1
ATOM 679 N N . CYS A 1 87 ? -1.046 5.502 3.651 1.00 93.88 87 CYS A N 1
ATOM 680 C CA . CYS A 1 87 ? 0.333 5.931 3.770 1.00 93.88 87 CYS A CA 1
ATOM 681 C C . CYS A 1 87 ? 0.782 6.609 2.478 1.00 93.88 87 CYS A C 1
ATOM 683 O O . CYS A 1 87 ? 0.595 6.082 1.380 1.00 93.88 87 CYS A O 1
ATOM 685 N N . ARG A 1 88 ? 1.412 7.776 2.606 1.00 92.62 88 ARG A N 1
ATOM 686 C CA . ARG A 1 88 ? 2.019 8.515 1.497 1.00 92.62 88 ARG A CA 1
ATOM 687 C C . ARG A 1 88 ? 3.462 8.852 1.815 1.00 92.62 88 ARG A C 1
ATOM 689 O O . ARG A 1 88 ? 3.778 9.318 2.913 1.00 92.62 88 ARG A O 1
ATOM 696 N N . ARG A 1 89 ? 4.335 8.656 0.835 1.00 86.81 89 ARG A N 1
ATOM 697 C CA . ARG A 1 89 ? 5.737 9.036 0.949 1.00 86.81 89 ARG A CA 1
ATOM 698 C C . ARG A 1 89 ? 5.870 10.551 0.813 1.00 86.81 89 ARG A C 1
ATOM 700 O O . ARG A 1 89 ? 5.394 11.143 -0.153 1.00 86.81 89 ARG A O 1
ATOM 707 N N . GLN A 1 90 ? 6.564 11.173 1.757 1.00 82.62 90 GLN A N 1
ATOM 708 C CA . GLN A 1 90 ? 6.955 12.579 1.733 1.00 82.62 90 GLN A CA 1
ATOM 709 C C . GLN A 1 90 ? 8.466 12.687 1.892 1.00 82.62 90 GLN A C 1
ATOM 711 O O . GLN A 1 90 ? 8.998 12.568 2.991 1.00 82.62 90 GLN A O 1
ATOM 716 N N . ALA A 1 91 ? 9.170 12.918 0.783 1.00 75.00 91 ALA A N 1
ATOM 717 C CA . ALA A 1 91 ? 10.632 12.976 0.743 1.00 75.00 91 ALA A CA 1
ATOM 718 C C . ALA A 1 91 ? 11.302 11.753 1.414 1.00 75.00 91 ALA A C 1
ATOM 720 O O . ALA A 1 91 ? 11.400 10.710 0.770 1.00 75.00 91 ALA A O 1
ATOM 721 N N . VAL A 1 92 ? 11.740 11.893 2.673 1.00 73.81 92 VAL A N 1
ATOM 722 C CA . VAL A 1 92 ? 12.473 10.897 3.487 1.00 73.81 92 VAL A CA 1
ATOM 723 C C . VAL A 1 92 ? 11.631 10.274 4.611 1.00 73.81 92 VAL A C 1
ATOM 725 O O . VAL A 1 92 ? 12.159 9.623 5.515 1.00 73.81 92 VAL A O 1
ATOM 728 N N . LEU A 1 93 ? 10.318 10.501 4.608 1.00 83.31 93 LEU A N 1
ATOM 729 C CA . LEU A 1 93 ? 9.407 9.921 5.587 1.00 83.31 93 LEU A CA 1
ATOM 730 C C . LEU A 1 93 ? 8.129 9.402 4.938 1.00 83.31 93 LEU A C 1
ATOM 732 O O . LEU A 1 93 ? 7.753 9.801 3.838 1.00 83.31 93 LEU A O 1
ATOM 736 N N . TRP A 1 94 ? 7.450 8.521 5.655 1.00 87.75 94 TRP A N 1
ATOM 737 C CA . TRP A 1 94 ? 6.079 8.119 5.390 1.00 87.75 94 TRP A CA 1
ATOM 738 C C . TRP A 1 94 ? 5.146 8.849 6.347 1.00 87.75 94 TRP A C 1
ATOM 740 O O . TRP A 1 94 ? 5.363 8.839 7.561 1.00 87.75 94 TRP A O 1
ATOM 750 N N . GLU A 1 95 ? 4.106 9.474 5.800 1.00 91.94 95 GLU A N 1
ATOM 751 C CA . GLU A 1 95 ? 2.954 9.925 6.575 1.00 91.94 95 GLU A CA 1
ATOM 752 C C . GLU A 1 95 ? 1.827 8.920 6.391 1.00 91.94 95 GLU A C 1
ATOM 754 O O . GLU A 1 95 ? 1.371 8.707 5.269 1.00 91.94 95 GLU A O 1
ATOM 759 N N . CYS A 1 96 ? 1.389 8.315 7.488 1.00 93.62 96 CYS A N 1
ATOM 760 C CA . CYS A 1 96 ? 0.286 7.370 7.515 1.00 93.62 96 CYS A CA 1
ATOM 761 C C . CYS A 1 96 ? -0.877 7.930 8.330 1.00 93.62 96 CYS A C 1
ATOM 763 O O . CYS A 1 96 ? -0.674 8.538 9.382 1.00 93.62 96 CYS A O 1
ATOM 765 N N . GLN A 1 97 ? -2.095 7.690 7.867 1.00 95.56 97 GLN A N 1
ATOM 766 C CA . GLN A 1 97 ? -3.330 7.971 8.583 1.00 95.56 97 GLN A CA 1
ATOM 767 C C . GLN A 1 97 ? -4.109 6.667 8.711 1.00 95.56 97 GLN A C 1
ATOM 769 O O . GLN A 1 97 ? -4.468 6.060 7.707 1.00 95.56 97 GLN A O 1
ATOM 774 N N . ALA A 1 98 ? -4.320 6.219 9.945 1.00 95.88 98 ALA A N 1
ATOM 775 C CA . ALA A 1 98 ? -5.096 5.031 10.265 1.00 95.88 98 ALA A CA 1
ATOM 776 C C . ALA A 1 98 ? -6.471 5.444 10.796 1.00 95.88 98 ALA A C 1
ATOM 778 O O . ALA A 1 98 ? -6.565 6.175 11.783 1.00 95.88 98 ALA A O 1
ATOM 779 N N . HIS A 1 99 ? -7.516 4.958 10.139 1.00 96.00 99 HIS A N 1
ATOM 780 C CA . HIS A 1 99 ? -8.913 5.242 10.430 1.00 96.00 99 HIS A CA 1
ATOM 781 C C . HIS A 1 99 ? -9.546 4.080 11.186 1.00 96.00 99 HIS A C 1
ATOM 783 O O . HIS A 1 99 ? -9.476 2.925 10.754 1.00 96.00 99 HIS A O 1
ATOM 789 N N . TYR A 1 100 ? -10.206 4.397 12.291 1.00 95.75 100 TYR A N 1
ATOM 790 C CA . TYR A 1 100 ? -10.851 3.435 13.171 1.00 95.75 100 TYR A CA 1
ATOM 791 C C . TYR A 1 100 ? -12.332 3.744 13.326 1.00 95.75 100 TYR A C 1
ATOM 793 O O . TYR A 1 100 ? -12.709 4.900 13.501 1.00 95.75 100 TYR A O 1
ATOM 801 N N . GLY A 1 101 ? -13.155 2.699 13.338 1.00 95.19 101 GLY A N 1
ATOM 802 C CA . GLY A 1 101 ? -14.511 2.759 13.880 1.00 95.19 101 GLY A CA 1
ATOM 803 C C . GLY A 1 101 ? -14.486 2.378 15.355 1.00 95.19 101 GLY A C 1
ATOM 804 O O . GLY A 1 101 ? -13.767 1.449 15.724 1.00 95.19 101 GLY A O 1
ATOM 805 N N . LEU A 1 102 ? -15.240 3.084 16.194 1.00 94.31 102 LEU A N 1
ATOM 806 C CA . LEU A 1 102 ? -15.282 2.865 17.640 1.00 94.31 102 LEU A CA 1
ATOM 807 C C . LEU A 1 102 ? -16.647 3.219 18.243 1.00 94.31 102 LEU A C 1
ATOM 809 O O . LEU A 1 102 ? -17.300 4.171 17.818 1.00 94.31 102 LEU A O 1
ATOM 813 N N . GLU A 1 103 ? -17.046 2.483 19.278 1.00 93.06 103 GLU A N 1
ATOM 814 C CA . GLU A 1 103 ? -18.261 2.755 20.060 1.00 93.06 103 GLU A CA 1
ATOM 815 C C . GLU A 1 103 ? -17.960 3.538 21.353 1.00 93.06 103 GLU A C 1
ATOM 817 O O . GLU A 1 103 ? -18.772 4.356 21.784 1.00 93.06 103 GLU A O 1
ATOM 822 N N . ASP A 1 104 ? -16.780 3.331 21.954 1.00 90.50 104 ASP A N 1
ATOM 823 C CA . ASP A 1 104 ? -16.344 3.948 23.218 1.00 90.50 104 ASP A CA 1
ATOM 824 C C . ASP A 1 104 ? -14.993 4.670 23.036 1.00 90.50 104 ASP A C 1
ATOM 826 O O . ASP A 1 104 ? -13.935 4.056 22.856 1.00 90.50 104 ASP A O 1
ATOM 830 N N . VAL A 1 105 ? -15.028 6.005 23.098 1.00 91.06 105 VAL A N 1
ATOM 831 C CA . VAL A 1 105 ? -13.857 6.885 22.914 1.00 91.06 105 VAL A CA 1
ATOM 832 C C . VAL A 1 105 ? -12.795 6.645 23.986 1.00 91.06 105 VAL A C 1
ATOM 834 O O . VAL A 1 105 ? -11.597 6.686 23.705 1.00 91.06 105 VAL A O 1
ATOM 837 N N . GLN A 1 106 ? -13.208 6.388 25.221 1.00 90.31 106 GLN A N 1
ATOM 838 C CA . GLN A 1 106 ? -12.340 6.300 26.384 1.00 90.31 106 GLN A CA 1
ATOM 839 C C . GLN A 1 106 ? -11.543 5.000 26.343 1.00 90.31 106 GLN A C 1
ATOM 841 O O . GLN A 1 106 ? -10.327 5.017 26.554 1.00 90.31 106 GLN A O 1
ATOM 846 N N . ARG A 1 107 ? -12.197 3.880 26.014 1.00 89.75 107 ARG A N 1
ATOM 847 C CA . ARG A 1 107 ? -11.501 2.597 25.837 1.00 89.75 107 ARG A CA 1
ATOM 848 C C . ARG A 1 107 ? -10.580 2.609 24.631 1.00 89.75 107 ARG A C 1
ATOM 850 O O . ARG A 1 107 ? -9.442 2.152 24.745 1.00 89.75 107 ARG A O 1
ATOM 857 N N . PHE A 1 108 ? -11.029 3.174 23.512 1.00 92.75 108 PHE A N 1
ATOM 858 C CA . PHE A 1 108 ? -10.190 3.315 22.328 1.00 92.75 108 PHE A CA 1
ATOM 859 C C . PHE A 1 108 ? -8.955 4.188 22.603 1.00 92.75 108 PHE A C 1
ATOM 861 O O . PHE A 1 108 ? -7.830 3.779 22.314 1.00 92.75 108 PHE A O 1
ATOM 868 N N . SER A 1 109 ? -9.132 5.350 23.240 1.00 91.06 109 SER A N 1
ATOM 869 C CA . SER A 1 109 ? -8.021 6.241 23.593 1.00 91.06 109 SER A CA 1
ATOM 870 C C . SER A 1 109 ? -7.004 5.559 24.511 1.00 91.06 109 SER A C 1
ATOM 872 O O . SER A 1 109 ? -5.802 5.752 24.327 1.00 91.06 109 SER A O 1
ATOM 874 N N . ALA A 1 110 ? -7.460 4.763 25.484 1.00 90.00 110 ALA A N 1
ATOM 875 C CA . ALA A 1 110 ? -6.576 4.012 26.372 1.00 90.00 110 ALA A CA 1
ATOM 876 C C . ALA A 1 110 ? -5.792 2.925 25.615 1.00 90.00 110 ALA A C 1
ATOM 878 O O . ALA A 1 110 ? -4.594 2.757 25.842 1.00 90.00 110 ALA A O 1
ATOM 879 N N . ALA A 1 111 ? -6.437 2.221 24.678 1.00 88.62 111 ALA A N 1
ATOM 880 C CA . ALA A 1 111 ? -5.780 1.217 23.840 1.00 88.62 111 ALA A CA 1
ATOM 881 C C . ALA A 1 111 ? -4.709 1.831 22.919 1.00 88.62 111 ALA A C 1
ATOM 883 O O . ALA A 1 111 ? -3.638 1.251 22.731 1.00 88.62 111 ALA A O 1
ATOM 884 N N . MET A 1 112 ? -4.962 3.035 22.399 1.00 90.88 112 MET A N 1
ATOM 885 C CA . MET A 1 112 ? -4.050 3.745 21.497 1.00 90.88 112 MET A CA 1
ATOM 886 C C . MET A 1 112 ? -2.923 4.492 22.210 1.00 90.88 112 MET A C 1
ATOM 888 O O . MET A 1 112 ? -2.008 4.987 21.557 1.00 90.88 112 MET A O 1
ATOM 892 N N . GLN A 1 113 ? -2.914 4.539 23.542 1.00 87.69 113 GLN A N 1
ATOM 893 C CA . GLN A 1 113 ? -1.960 5.349 24.302 1.00 87.69 113 GLN A CA 1
ATOM 894 C C . GLN A 1 113 ? -0.487 4.995 24.039 1.00 87.69 113 GLN A C 1
ATOM 896 O O . GLN A 1 113 ? 0.382 5.857 24.123 1.00 87.69 113 GLN A O 1
ATOM 901 N N . SER A 1 114 ? -0.192 3.744 23.670 1.00 83.31 114 SER A N 1
ATOM 902 C CA . SER A 1 114 ? 1.163 3.332 23.278 1.00 83.31 114 SER A CA 1
ATOM 903 C C . SER A 1 114 ? 1.626 3.935 21.945 1.00 83.31 114 SER A C 1
ATOM 905 O O . SER A 1 114 ? 2.829 4.152 21.778 1.00 83.31 114 SER A O 1
ATOM 907 N N . GLN A 1 115 ? 0.680 4.242 21.052 1.00 85.12 115 GLN A N 1
ATOM 908 C CA . GLN A 1 115 ? 0.890 4.788 19.710 1.00 85.12 115 GLN A CA 1
ATOM 909 C C . GLN A 1 115 ? 0.944 6.320 19.696 1.00 85.12 115 GLN A C 1
ATOM 911 O O . GLN A 1 115 ? 1.573 6.906 18.814 1.00 85.12 115 GLN A O 1
ATOM 916 N N . ILE A 1 116 ? 0.322 6.973 20.684 1.00 81.94 116 ILE A N 1
ATOM 917 C CA . ILE A 1 116 ? 0.313 8.434 20.854 1.00 81.94 116 ILE A CA 1
ATOM 918 C C . ILE A 1 116 ? 1.641 8.873 21.484 1.00 81.94 116 ILE A C 1
ATOM 920 O O . ILE A 1 116 ? 1.750 9.136 22.681 1.00 81.94 116 ILE A O 1
ATOM 924 N N . ARG A 1 117 ? 2.688 8.907 20.667 1.00 79.38 117 ARG A N 1
ATOM 925 C CA . ARG A 1 117 ? 4.001 9.468 21.005 1.00 79.38 117 ARG A CA 1
ATOM 926 C C . ARG A 1 117 ? 4.371 10.447 19.916 1.00 79.38 117 ARG A C 1
ATOM 928 O O . ARG A 1 117 ? 4.116 10.141 18.758 1.00 79.38 117 ARG A O 1
ATOM 935 N N . GLU A 1 118 ? 4.982 11.579 20.257 1.00 73.69 118 GLU A N 1
ATOM 936 C CA . GLU A 1 118 ? 5.434 12.533 19.239 1.00 73.69 118 GLU A CA 1
ATOM 937 C C . GLU A 1 118 ? 6.263 11.816 18.155 1.00 73.69 118 GLU A C 1
ATOM 939 O O . GLU A 1 118 ? 7.149 11.025 18.499 1.00 73.69 118 GLU A O 1
ATOM 944 N N . PRO A 1 119 ? 5.983 12.049 16.857 1.00 82.81 119 PRO A N 1
ATOM 945 C CA . PRO A 1 119 ? 5.079 13.054 16.269 1.00 82.81 119 PRO A CA 1
ATOM 946 C C . PRO A 1 119 ? 3.640 12.567 15.976 1.00 82.81 119 PRO A C 1
ATOM 948 O O . PRO A 1 119 ? 2.928 13.205 15.200 1.00 82.81 119 PRO A O 1
ATOM 951 N N . ASN A 1 120 ? 3.218 11.430 16.525 1.00 89.19 120 ASN A N 1
ATOM 952 C CA . ASN A 1 120 ? 1.920 10.819 16.249 1.00 89.19 120 ASN A CA 1
ATOM 953 C C . ASN A 1 120 ? 0.790 11.538 16.990 1.00 89.19 120 ASN A C 1
ATOM 955 O O . ASN A 1 120 ? 0.915 11.869 18.171 1.00 89.19 120 ASN A O 1
ATOM 959 N N . VAL A 1 121 ? -0.337 11.726 16.308 1.00 92.56 121 VAL A N 1
ATOM 960 C CA . VAL A 1 121 ? -1.500 12.453 16.829 1.00 92.56 121 VAL A CA 1
ATOM 961 C C . VAL A 1 121 ? -2.745 11.603 16.639 1.00 92.56 121 VAL A C 1
ATOM 963 O O . VAL A 1 121 ? -2.970 11.082 15.548 1.00 92.56 121 VAL A O 1
ATOM 966 N N . LEU A 1 122 ? -3.548 11.473 17.696 1.00 93.31 122 LEU A N 1
ATOM 967 C CA . LEU A 1 122 ? -4.866 10.852 17.635 1.00 93.31 122 LEU A CA 1
ATOM 968 C C . LEU A 1 122 ? -5.948 11.934 17.686 1.00 93.31 122 LEU A C 1
ATOM 970 O O . LEU A 1 122 ? -5.980 12.733 18.622 1.00 93.31 122 LEU A O 1
ATOM 974 N N . GLU A 1 123 ? -6.836 11.932 16.700 1.00 93.94 123 GLU A N 1
ATOM 975 C CA . GLU A 1 123 ? -7.957 12.859 16.565 1.00 93.94 123 GLU A CA 1
ATOM 976 C C . GLU A 1 123 ? -9.284 12.092 16.562 1.00 93.94 123 GLU A C 1
ATOM 978 O O . GLU A 1 123 ? -9.372 10.961 16.088 1.00 93.94 123 GLU A O 1
ATOM 983 N N . PHE A 1 124 ? -10.337 12.712 17.093 1.00 93.50 124 PHE A N 1
ATOM 984 C CA . PHE A 1 124 ? -11.686 12.150 17.113 1.00 93.50 124 PHE A CA 1
ATOM 985 C C . PHE A 1 124 ? -12.611 13.030 16.286 1.00 93.50 124 PHE A C 1
ATOM 987 O O . PHE A 1 124 ? -12.723 14.226 16.550 1.00 93.50 124 PHE A O 1
ATOM 994 N N . THR A 1 125 ? -13.310 12.446 15.315 1.00 85.12 125 THR A N 1
ATOM 995 C CA . THR A 1 125 ? -14.177 13.201 14.391 1.00 85.12 125 THR A CA 1
ATOM 996 C C . THR A 1 125 ? -15.628 13.310 14.877 1.00 85.12 125 THR A C 1
ATOM 998 O O . THR A 1 125 ? -16.446 13.978 14.252 1.00 85.12 125 THR A O 1
ATOM 1001 N N . GLY A 1 126 ? -15.967 12.682 16.011 1.00 74.31 126 GLY A N 1
ATOM 1002 C CA . GLY A 1 126 ? -17.292 12.762 16.641 1.00 74.31 126 GLY A CA 1
ATOM 1003 C C . GLY A 1 126 ? -18.363 11.833 16.053 1.00 74.31 126 GLY A C 1
ATOM 1004 O O . GLY A 1 126 ? -19.482 11.817 16.556 1.00 74.31 126 GLY A O 1
ATOM 1005 N N . LEU A 1 127 ? -18.032 11.024 15.041 1.00 81.56 127 LEU A N 1
ATOM 1006 C CA . LEU A 1 127 ? -18.955 10.101 14.358 1.00 81.56 127 LEU A CA 1
ATOM 1007 C C . LEU A 1 127 ? -18.707 8.624 14.712 1.00 81.56 127 LEU A C 1
ATOM 1009 O O . LEU A 1 127 ? -18.876 7.746 13.872 1.00 81.56 127 LEU A O 1
ATOM 1013 N N . GLY A 1 128 ? -18.254 8.342 15.938 1.00 90.56 128 GLY A N 1
ATOM 1014 C CA . GLY A 1 128 ? -17.781 6.995 16.293 1.00 90.56 128 GLY A CA 1
ATOM 1015 C C . GLY A 1 128 ? -16.535 6.605 15.493 1.00 90.56 128 GLY A C 1
ATOM 1016 O O . GLY A 1 128 ? -16.366 5.454 15.099 1.00 90.56 128 GLY A O 1
ATOM 1017 N N . GLN A 1 129 ? -15.687 7.592 15.204 1.00 94.31 129 GLN A N 1
ATOM 1018 C CA . GLN A 1 129 ? -14.481 7.442 14.404 1.00 94.31 129 GLN A CA 1
ATOM 1019 C C . GLN A 1 129 ? -13.288 8.107 15.088 1.00 94.31 129 GLN A C 1
ATOM 1021 O O . GLN A 1 129 ? -13.424 9.139 15.760 1.00 94.31 129 GLN A O 1
ATOM 1026 N N . GLY A 1 130 ? -12.124 7.491 14.911 1.00 94.88 130 GLY A N 1
ATOM 1027 C CA . GLY A 1 130 ? -10.846 7.966 15.422 1.00 94.88 130 GLY A CA 1
ATOM 1028 C C . GLY A 1 130 ? -9.768 7.850 14.354 1.00 94.88 130 GLY A C 1
ATOM 1029 O O . GLY A 1 130 ? -9.642 6.809 13.710 1.00 94.88 130 GLY A O 1
ATOM 1030 N N . ASP A 1 131 ? -8.977 8.905 14.212 1.00 95.31 131 ASP A N 1
ATOM 1031 C CA . ASP A 1 131 ? -7.926 9.023 13.212 1.00 95.31 131 ASP A CA 1
ATOM 1032 C C . ASP A 1 131 ? -6.570 9.122 13.902 1.00 95.31 131 ASP A C 1
ATOM 1034 O O . ASP A 1 131 ? -6.297 10.065 14.645 1.00 95.31 131 ASP A O 1
ATOM 1038 N N . LEU A 1 132 ? -5.698 8.152 13.645 1.00 94.88 132 LEU A N 1
ATOM 1039 C CA . LEU A 1 132 ? -4.327 8.143 14.136 1.00 94.88 132 LEU A CA 1
ATOM 1040 C C . LEU A 1 132 ? -3.378 8.526 13.000 1.00 94.88 132 LEU A C 1
ATOM 1042 O O . LEU A 1 132 ? -3.185 7.769 12.049 1.00 94.88 132 LEU A O 1
ATOM 1046 N N . ARG A 1 133 ?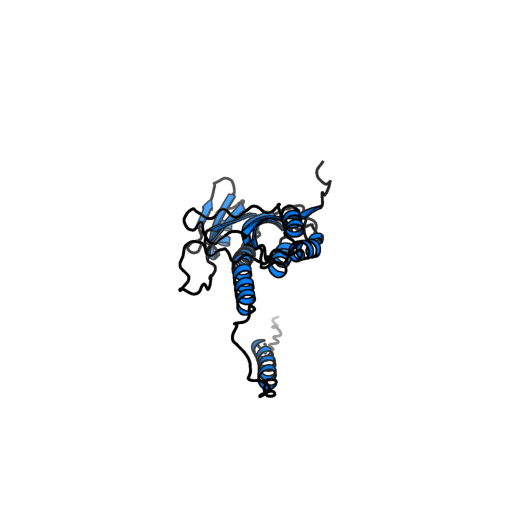 -2.756 9.698 13.114 1.00 94.50 133 ARG A N 1
ATOM 1047 C CA . ARG A 1 133 ? -1.735 10.190 12.186 1.00 94.50 133 ARG A CA 1
ATOM 1048 C C . ARG A 1 133 ? -0.357 9.818 12.709 1.00 94.50 133 ARG A C 1
ATOM 1050 O O . ARG A 1 133 ? -0.022 10.134 13.848 1.00 94.50 133 ARG A O 1
ATOM 1057 N N . ILE A 1 134 ? 0.444 9.167 11.874 1.00 91.06 134 ILE A N 1
ATOM 1058 C CA . ILE A 1 134 ? 1.766 8.638 12.212 1.00 91.06 134 ILE A CA 1
ATOM 1059 C C . ILE A 1 134 ? 2.765 9.131 11.179 1.00 91.06 134 ILE A C 1
ATOM 1061 O O . ILE A 1 134 ? 2.499 9.099 9.978 1.00 91.06 134 ILE A O 1
ATOM 1065 N N . ARG A 1 135 ? 3.941 9.558 11.639 1.00 87.25 135 ARG A N 1
ATOM 1066 C CA . ARG A 1 135 ? 5.059 9.896 10.753 1.00 87.25 135 ARG A CA 1
ATOM 1067 C C . ARG A 1 135 ? 6.239 9.000 11.064 1.00 87.25 135 ARG A C 1
ATOM 1069 O O . ARG A 1 135 ? 6.676 8.928 12.211 1.00 87.25 135 ARG A O 1
ATOM 1076 N N . ARG A 1 136 ? 6.780 8.342 10.042 1.00 82.81 136 ARG A N 1
ATOM 1077 C CA . ARG A 1 136 ? 7.941 7.461 10.180 1.00 82.81 136 ARG A CA 1
ATOM 1078 C C . ARG A 1 136 ? 9.003 7.828 9.162 1.00 82.81 136 ARG A C 1
ATOM 1080 O O . ARG A 1 136 ? 8.817 7.644 7.964 1.00 82.81 136 ARG A O 1
ATOM 1087 N N . GLY A 1 137 ? 10.113 8.367 9.656 1.00 74.62 137 GLY A N 1
ATOM 1088 C CA . GLY A 1 137 ? 11.317 8.529 8.852 1.00 74.62 137 GLY A CA 1
ATOM 1089 C C . GLY A 1 137 ? 11.952 7.174 8.560 1.00 74.62 137 GLY A C 1
ATOM 1090 O O . GLY A 1 137 ? 11.851 6.250 9.369 1.00 74.62 137 GLY A O 1
ATOM 1091 N N . TYR A 1 138 ? 12.629 7.070 7.426 1.00 68.94 138 TYR A N 1
ATOM 1092 C CA . TYR A 1 138 ? 13.534 5.965 7.129 1.00 68.94 138 TYR A CA 1
ATOM 1093 C C . TYR A 1 138 ? 14.931 6.539 6.881 1.00 68.94 138 TYR A C 1
ATOM 1095 O O . TYR A 1 138 ? 15.076 7.650 6.369 1.00 68.94 138 TYR A O 1
ATOM 1103 N N . GLN A 1 139 ? 15.974 5.828 7.314 1.00 54.88 139 GLN A N 1
ATOM 1104 C CA . GLN A 1 139 ? 17.342 6.286 7.085 1.00 54.88 139 GLN A CA 1
ATOM 1105 C C . GLN A 1 139 ? 17.708 6.039 5.627 1.00 54.88 139 GLN A C 1
ATOM 1107 O O . GLN A 1 139 ? 17.905 4.902 5.212 1.00 54.88 139 GLN A O 1
ATOM 1112 N N . THR A 1 140 ? 17.837 7.114 4.860 1.00 51.41 140 THR A N 1
ATOM 1113 C CA . THR A 1 140 ? 18.544 7.078 3.585 1.00 51.41 140 THR A CA 1
ATOM 1114 C C . THR A 1 140 ? 20.029 7.274 3.890 1.00 51.41 140 THR A C 1
ATOM 1116 O O . THR A 1 140 ? 20.467 8.404 4.111 1.00 51.41 140 THR A O 1
ATOM 1119 N N . LEU A 1 141 ? 20.818 6.199 3.961 1.00 41.88 141 LEU A N 1
ATOM 1120 C CA . LEU A 1 141 ? 22.281 6.313 3.944 1.00 41.88 141 LEU A CA 1
ATOM 1121 C C . LEU A 1 141 ? 22.696 6.772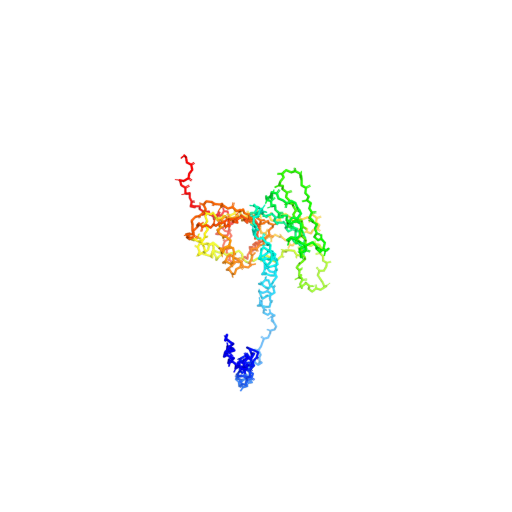 2.540 1.00 41.88 141 LEU A C 1
ATOM 1123 O O . LEU A 1 141 ? 22.967 5.968 1.658 1.00 41.88 141 LEU A O 1
ATOM 1127 N N . ILE A 1 142 ? 22.682 8.086 2.317 1.00 40.72 142 ILE A N 1
ATOM 1128 C CA . ILE A 1 142 ? 23.202 8.714 1.102 1.00 40.72 142 ILE A CA 1
ATOM 1129 C C . ILE A 1 142 ? 24.552 9.336 1.478 1.00 40.72 142 ILE A C 1
ATOM 1131 O O . ILE A 1 142 ? 24.600 10.142 2.414 1.00 40.72 142 ILE A O 1
ATOM 1135 N N . PRO A 1 143 ? 25.660 8.989 0.800 1.00 33.28 143 PRO A N 1
ATOM 1136 C CA . PRO A 1 143 ? 26.936 9.662 0.999 1.00 33.28 143 PRO A CA 1
ATOM 1137 C C . PRO A 1 143 ? 26.783 11.178 0.807 1.00 33.28 143 PRO A C 1
ATOM 1139 O O . PRO A 1 143 ? 26.299 11.646 -0.221 1.00 33.28 143 PRO A O 1
ATOM 1142 N N . GLN A 1 144 ? 27.226 11.953 1.800 1.00 33.19 144 GLN A N 1
ATOM 1143 C CA . GLN A 1 144 ? 27.048 13.411 1.901 1.00 33.19 144 GLN A CA 1
ATOM 1144 C C . GLN A 1 144 ? 27.702 14.230 0.766 1.00 33.19 144 GLN A C 1
ATOM 1146 O O . GLN A 1 144 ? 27.513 15.438 0.693 1.00 33.19 144 GLN A O 1
ATOM 1151 N N . SER A 1 145 ? 28.442 13.610 -0.159 1.00 32.22 145 SER A N 1
ATOM 1152 C CA . SER A 1 145 ? 29.030 14.300 -1.320 1.00 32.22 145 SER A CA 1
ATOM 1153 C C . SER A 1 145 ? 28.043 14.542 -2.468 1.00 32.22 145 SER A C 1
ATOM 1155 O O . SER A 1 145 ? 28.443 14.979 -3.545 1.00 32.22 145 SER A O 1
ATOM 1157 N N . LEU A 1 146 ? 26.768 14.213 -2.271 1.00 36.88 146 LEU A N 1
ATOM 1158 C CA . LEU A 1 146 ? 25.749 14.174 -3.312 1.00 36.88 146 LEU A CA 1
ATOM 1159 C C . LEU A 1 146 ? 24.469 14.944 -2.919 1.00 36.88 146 LEU A C 1
ATOM 1161 O O . LEU A 1 146 ? 23.382 14.672 -3.423 1.00 36.88 146 LEU A O 1
ATOM 1165 N N . GLU A 1 147 ? 24.601 15.968 -2.069 1.00 31.94 147 GLU A N 1
ATOM 1166 C CA . GLU A 1 147 ? 23.563 16.977 -1.811 1.00 31.94 147 GLU A CA 1
ATOM 1167 C C . GLU A 1 147 ? 23.343 17.878 -3.039 1.00 31.94 147 GLU A C 1
ATOM 1169 O O . GLU A 1 147 ? 23.663 19.063 -3.069 1.00 31.94 147 GLU A O 1
ATOM 1174 N N . THR A 1 148 ? 22.772 17.318 -4.099 1.00 34.53 148 THR A N 1
ATOM 1175 C CA . THR A 1 148 ? 22.109 18.100 -5.143 1.00 34.53 148 THR A CA 1
ATOM 1176 C C . THR A 1 148 ? 20.706 17.544 -5.326 1.00 34.53 148 THR A C 1
ATOM 1178 O O . THR A 1 148 ? 20.506 16.341 -5.484 1.00 34.53 148 THR A O 1
ATOM 1181 N N . LYS A 1 149 ? 19.724 18.446 -5.225 1.00 36.22 149 LYS A N 1
ATOM 1182 C CA . LYS A 1 149 ? 18.282 18.242 -5.414 1.00 36.22 149 LYS A CA 1
ATOM 1183 C C . LYS A 1 149 ? 17.976 17.414 -6.676 1.00 36.22 149 LYS A C 1
ATOM 1185 O O . LYS A 1 149 ? 17.799 18.009 -7.726 1.00 36.22 149 LYS A O 1
ATOM 1190 N N . ASP A 1 150 ? 17.962 16.082 -6.583 1.00 41.56 150 ASP A N 1
ATOM 1191 C CA . ASP A 1 150 ? 17.207 15.141 -7.450 1.00 41.56 150 ASP A CA 1
ATOM 1192 C C . ASP A 1 150 ? 17.597 13.655 -7.273 1.00 41.56 150 ASP A C 1
ATOM 1194 O O . ASP A 1 150 ? 17.352 12.820 -8.147 1.00 41.56 150 ASP A O 1
ATOM 1198 N N . GLN A 1 151 ? 18.207 13.261 -6.153 1.00 39.25 151 GLN A N 1
ATOM 1199 C CA . GLN A 1 151 ? 18.712 11.890 -5.989 1.00 39.25 151 GLN A CA 1
ATOM 1200 C C . GLN A 1 151 ? 17.679 10.890 -5.460 1.00 39.25 151 GLN A C 1
ATOM 1202 O O . GLN A 1 151 ? 17.889 10.190 -4.479 1.00 39.25 151 GLN A O 1
ATOM 1207 N N . THR A 1 152 ? 16.557 10.799 -6.174 1.00 47.53 152 THR A N 1
ATOM 1208 C CA . THR A 1 152 ? 15.674 9.612 -6.187 1.00 47.53 152 THR A CA 1
ATOM 1209 C C . THR A 1 152 ? 15.857 8.775 -7.462 1.00 47.53 152 THR A C 1
ATOM 1211 O O . THR A 1 152 ? 15.103 7.838 -7.691 1.00 47.53 152 THR A O 1
ATOM 1214 N N . ARG A 1 153 ? 16.832 9.119 -8.316 1.00 51.00 153 ARG A N 1
ATOM 1215 C CA . ARG A 1 153 ? 16.998 8.571 -9.669 1.00 51.00 153 ARG A CA 1
ATOM 1216 C C . ARG A 1 153 ? 18.339 7.861 -9.838 1.00 51.00 153 ARG A C 1
ATOM 1218 O O . ARG A 1 153 ? 19.282 8.456 -10.354 1.00 51.00 153 ARG A O 1
ATOM 1225 N N . MET A 1 154 ? 18.417 6.588 -9.483 1.00 52.28 154 MET A N 1
ATOM 1226 C CA . MET A 1 154 ? 19.353 5.697 -10.168 1.00 52.28 154 MET A CA 1
ATOM 1227 C C . MET A 1 154 ? 18.509 4.759 -11.031 1.00 52.28 154 MET A C 1
ATOM 1229 O O . MET A 1 154 ? 17.900 3.830 -10.506 1.00 52.28 154 MET A O 1
ATOM 1233 N N . PRO A 1 155 ? 18.341 5.083 -12.325 1.00 57.78 155 PRO A N 1
ATOM 1234 C CA . PRO A 1 155 ? 17.483 4.310 -13.208 1.00 57.78 155 PRO A CA 1
ATOM 1235 C C . PRO A 1 155 ? 18.057 2.907 -13.410 1.00 57.78 155 PRO A C 1
ATOM 1237 O O . PRO A 1 155 ? 19.218 2.761 -13.790 1.00 57.78 155 PRO A O 1
ATOM 1240 N N . THR A 1 156 ? 17.241 1.882 -13.194 1.00 62.31 156 THR A N 1
ATOM 1241 C CA . THR A 1 156 ? 17.599 0.493 -13.501 1.00 62.31 156 THR A CA 1
ATOM 1242 C C . THR A 1 156 ? 17.722 0.323 -15.015 1.00 62.31 156 THR A C 1
ATOM 1244 O O . THR A 1 156 ? 17.021 0.996 -15.767 1.00 62.31 156 THR A O 1
ATOM 1247 N N . ALA A 1 157 ? 18.620 -0.535 -15.497 1.00 63.25 157 ALA A N 1
ATOM 1248 C CA . ALA A 1 157 ? 18.720 -0.797 -16.932 1.00 63.25 157 ALA A CA 1
ATOM 1249 C C . ALA A 1 157 ? 17.374 -1.313 -17.474 1.00 63.25 157 ALA A C 1
ATOM 1251 O O . ALA A 1 157 ? 16.821 -2.285 -16.949 1.00 63.25 157 ALA A O 1
ATOM 1252 N N . ALA A 1 158 ? 16.855 -0.658 -18.516 1.00 61.78 158 ALA A N 1
ATOM 1253 C CA . ALA A 1 158 ? 15.654 -1.096 -19.215 1.00 61.78 158 ALA A CA 1
ATOM 1254 C C . ALA A 1 158 ? 15.904 -2.506 -19.754 1.00 61.78 158 ALA A C 1
ATOM 1256 O O . ALA A 1 158 ? 16.799 -2.721 -20.573 1.00 61.78 158 ALA A O 1
ATOM 1257 N N . SER A 1 159 ? 15.144 -3.482 -19.267 1.00 63.34 159 SER A N 1
ATOM 1258 C CA . SER A 1 159 ? 15.298 -4.861 -19.709 1.00 63.34 159 SER A CA 1
ATOM 1259 C C . SER A 1 159 ? 13.965 -5.602 -19.672 1.00 63.34 159 SER A C 1
ATOM 1261 O O . SER A 1 159 ? 13.171 -5.392 -18.752 1.00 63.34 159 SER A O 1
ATOM 1263 N N . PRO A 1 160 ? 13.752 -6.572 -20.581 1.00 65.50 160 PRO A N 1
ATOM 1264 C CA . PRO A 1 160 ? 12.614 -7.491 -20.510 1.00 65.50 160 PRO A CA 1
ATOM 1265 C C . PRO A 1 160 ? 12.491 -8.232 -19.163 1.00 65.50 160 PRO A C 1
ATOM 1267 O O . PRO A 1 160 ? 11.442 -8.799 -18.855 1.00 65.50 160 PRO A O 1
ATOM 1270 N N . GLY A 1 161 ? 13.552 -8.224 -18.345 1.00 79.94 161 GLY A N 1
ATOM 1271 C CA . GLY A 1 161 ? 13.583 -8.813 -17.013 1.00 79.94 161 GLY A CA 1
ATOM 1272 C C . GLY A 1 161 ? 12.522 -8.253 -16.066 1.00 79.94 161 GLY A C 1
ATOM 1273 O O . GLY A 1 161 ? 11.976 -9.026 -15.283 1.00 79.94 161 GLY A O 1
ATOM 1274 N N . LEU A 1 162 ? 12.156 -6.968 -16.162 1.00 84.12 162 LEU A N 1
ATOM 1275 C CA . LEU A 1 162 ? 11.116 -6.387 -15.301 1.00 84.12 162 LEU A CA 1
ATOM 1276 C C . LEU A 1 162 ? 9.747 -7.034 -15.558 1.00 84.12 162 LEU A C 1
ATOM 1278 O O . LEU A 1 162 ? 9.085 -7.478 -14.622 1.00 84.12 162 LEU A O 1
ATOM 1282 N N . HIS A 1 163 ? 9.346 -7.160 -16.827 1.00 88.81 163 HIS A N 1
ATOM 1283 C CA . HIS A 1 163 ? 8.087 -7.814 -17.201 1.00 88.81 163 HIS A CA 1
ATOM 1284 C C . HIS A 1 163 ? 8.078 -9.292 -16.790 1.00 88.81 163 HIS A C 1
ATOM 1286 O O . HIS A 1 163 ? 7.068 -9.786 -16.293 1.00 88.81 163 HIS A O 1
ATOM 1292 N N . ALA A 1 164 ? 9.207 -9.993 -16.939 1.00 88.75 164 ALA A N 1
ATOM 1293 C CA . ALA A 1 164 ? 9.332 -11.383 -16.506 1.00 88.75 164 ALA A CA 1
ATOM 1294 C C . ALA A 1 164 ? 9.205 -11.536 -14.978 1.00 88.75 164 ALA A C 1
ATOM 1296 O O . ALA A 1 164 ? 8.500 -12.431 -14.508 1.00 88.75 164 ALA A O 1
ATOM 1297 N N . LYS A 1 165 ? 9.830 -10.646 -14.194 1.00 90.62 165 LYS A N 1
ATOM 1298 C CA . LYS A 1 165 ? 9.689 -10.617 -12.729 1.00 90.62 165 LYS A CA 1
ATOM 1299 C C . LYS A 1 165 ? 8.248 -10.315 -12.302 1.00 90.62 165 LYS A C 1
ATOM 1301 O O . LYS A 1 165 ? 7.723 -11.001 -11.428 1.00 90.62 165 LYS A O 1
ATOM 1306 N N . LEU A 1 166 ? 7.590 -9.341 -12.940 1.00 92.00 166 LEU A N 1
ATOM 1307 C CA . LEU A 1 166 ? 6.179 -9.016 -12.688 1.00 92.00 166 LEU A CA 1
ATOM 1308 C C . LEU A 1 166 ? 5.261 -10.206 -13.010 1.00 92.00 166 LEU A C 1
ATOM 1310 O O . LEU A 1 166 ? 4.394 -10.551 -12.207 1.00 92.00 166 LEU A O 1
ATOM 1314 N N . ALA A 1 167 ? 5.495 -10.892 -14.132 1.00 92.44 167 ALA A N 1
ATOM 1315 C CA . ALA A 1 167 ? 4.764 -12.103 -14.503 1.00 92.44 167 ALA A CA 1
ATOM 1316 C C . ALA A 1 167 ? 4.959 -13.242 -13.484 1.00 92.44 167 ALA A C 1
ATOM 1318 O O . ALA A 1 167 ? 4.015 -13.964 -13.173 1.00 92.44 167 ALA A O 1
ATOM 1319 N N . ALA A 1 168 ? 6.160 -13.389 -12.916 1.00 92.12 168 ALA A N 1
ATOM 1320 C CA . ALA A 1 168 ? 6.449 -14.431 -11.929 1.00 92.12 168 ALA A CA 1
ATOM 1321 C C . ALA A 1 168 ? 5.670 -14.250 -10.614 1.00 92.12 168 ALA A C 1
ATOM 1323 O O . ALA A 1 168 ? 5.301 -15.237 -9.975 1.00 92.12 168 ALA A O 1
ATOM 1324 N N . VAL A 1 169 ? 5.396 -13.005 -10.210 1.00 92.12 169 VAL A N 1
ATOM 1325 C CA . VAL A 1 169 ? 4.650 -12.706 -8.974 1.00 92.12 169 VAL A CA 1
ATOM 1326 C C . VAL A 1 169 ? 3.145 -12.545 -9.197 1.00 92.12 169 VAL A C 1
ATOM 1328 O O . VAL A 1 169 ? 2.380 -12.587 -8.234 1.00 92.12 169 VAL A O 1
ATOM 1331 N N . GLN A 1 170 ? 2.711 -12.426 -10.454 1.00 92.44 170 GLN A N 1
ATOM 1332 C CA . GLN A 1 170 ? 1.333 -12.193 -10.892 1.00 92.44 170 GLN A CA 1
ATOM 1333 C C . GLN A 1 170 ? 0.253 -12.995 -10.132 1.00 92.44 170 GLN A C 1
ATOM 1335 O O . GLN A 1 170 ? -0.735 -12.384 -9.714 1.00 92.44 170 GLN A O 1
ATOM 1340 N N . PRO A 1 171 ? 0.399 -14.314 -9.869 1.00 91.94 171 PRO A N 1
ATOM 1341 C CA . PRO A 1 171 ? -0.656 -15.098 -9.217 1.00 91.94 171 PRO A CA 1
ATOM 1342 C C . PRO A 1 171 ? -1.000 -14.649 -7.788 1.00 91.94 171 PRO A C 1
ATOM 1344 O O . PRO A 1 171 ? -2.045 -15.028 -7.265 1.00 91.94 171 PRO A O 1
ATOM 1347 N N . ALA A 1 172 ? -0.136 -13.860 -7.142 1.00 91.38 172 ALA A N 1
ATOM 1348 C CA . ALA A 1 172 ? -0.358 -13.339 -5.795 1.00 91.38 172 ALA A CA 1
ATOM 1349 C C . ALA A 1 172 ? -1.177 -12.030 -5.764 1.00 91.38 172 ALA A C 1
ATOM 1351 O O . ALA A 1 172 ? -1.492 -11.538 -4.676 1.00 91.38 172 ALA A O 1
ATOM 1352 N N . PHE A 1 173 ? -1.524 -11.465 -6.926 1.00 93.62 173 PHE A N 1
ATOM 1353 C CA . PHE A 1 173 ? -2.169 -10.156 -7.056 1.00 93.62 173 PHE A CA 1
ATOM 1354 C C . PHE A 1 173 ? -3.548 -10.277 -7.702 1.00 93.62 173 PHE A C 1
ATOM 1356 O O . PHE A 1 173 ? -3.752 -11.063 -8.627 1.00 93.62 173 PHE A O 1
ATOM 1363 N N . MET A 1 174 ? -4.497 -9.469 -7.223 1.00 93.69 174 MET A N 1
ATOM 1364 C CA . MET A 1 174 ? -5.799 -9.296 -7.876 1.00 93.69 174 MET A CA 1
ATOM 1365 C C . MET A 1 174 ? -5.673 -8.353 -9.065 1.00 93.69 174 MET A C 1
ATOM 1367 O O . MET A 1 174 ? -6.272 -8.601 -10.104 1.00 93.69 174 MET A O 1
ATOM 1371 N N . ARG A 1 175 ? -4.859 -7.303 -8.926 1.00 95.12 175 ARG A N 1
ATOM 1372 C CA . ARG A 1 175 ? -4.455 -6.416 -10.015 1.00 95.12 175 ARG A CA 1
ATOM 1373 C C . ARG A 1 175 ? -2.972 -6.099 -9.886 1.00 95.12 175 ARG A C 1
ATOM 1375 O O . ARG A 1 175 ? -2.490 -5.867 -8.781 1.00 95.12 175 ARG A O 1
ATOM 1382 N N . LEU A 1 176 ? -2.260 -6.084 -11.002 1.00 95.00 176 LEU A N 1
ATOM 1383 C CA . LEU A 1 176 ? -0.883 -5.610 -11.086 1.00 95.00 176 LEU A CA 1
ATOM 1384 C C . LEU A 1 176 ? -0.682 -5.005 -12.468 1.00 95.00 176 LEU A C 1
ATOM 1386 O O . LEU A 1 176 ? -0.881 -5.696 -13.465 1.00 95.00 176 LEU A O 1
ATOM 1390 N N . SER A 1 177 ? -0.305 -3.736 -12.529 1.00 95.00 177 SER A N 1
ATOM 1391 C CA . SER A 1 177 ? -0.100 -3.050 -13.796 1.00 95.00 177 SER A CA 1
ATOM 1392 C C . SER A 1 177 ? 1.141 -2.174 -13.804 1.00 95.00 177 SER A C 1
ATOM 1394 O O . SER A 1 177 ? 1.577 -1.656 -12.773 1.00 95.00 177 SER A O 1
ATOM 1396 N N . LEU A 1 178 ? 1.706 -2.022 -14.997 1.00 94.44 178 LEU A N 1
ATOM 1397 C CA . LEU A 1 178 ? 2.826 -1.151 -15.315 1.00 94.44 178 LEU A CA 1
ATOM 1398 C C . LEU A 1 178 ? 2.464 -0.366 -16.573 1.00 94.44 178 LEU A C 1
ATOM 1400 O O . LEU A 1 178 ? 2.178 -0.949 -17.622 1.00 94.44 178 LEU A O 1
ATOM 1404 N N . SER A 1 179 ? 2.491 0.958 -16.476 1.00 93.38 179 SER A N 1
ATOM 1405 C CA . SER A 1 179 ? 2.170 1.824 -17.604 1.00 93.38 179 SER A CA 1
ATOM 1406 C C . SER A 1 179 ? 3.283 1.843 -18.662 1.00 93.38 179 SER A C 1
ATOM 1408 O O . SER A 1 179 ? 4.429 1.444 -18.396 1.00 93.38 179 SER A O 1
ATOM 1410 N N . PRO A 1 180 ? 2.968 2.314 -19.882 1.00 90.81 180 PRO A N 1
ATOM 1411 C CA . PRO A 1 180 ? 3.983 2.664 -20.865 1.00 90.81 180 PRO A CA 1
ATOM 1412 C C . PRO A 1 180 ? 4.957 3.703 -20.307 1.00 90.81 180 PRO A C 1
ATOM 1414 O O . PRO A 1 180 ? 4.599 4.553 -19.486 1.00 90.81 180 PRO A O 1
ATOM 1417 N N . ALA A 1 181 ? 6.198 3.646 -20.770 1.00 87.25 181 ALA A N 1
ATOM 1418 C CA . ALA A 1 181 ? 7.248 4.524 -20.302 1.00 87.25 181 ALA A CA 1
ATOM 1419 C C . ALA A 1 181 ? 7.068 5.955 -20.815 1.00 87.25 181 ALA A C 1
ATOM 1421 O O . ALA A 1 181 ? 6.822 6.205 -21.996 1.00 87.25 181 ALA A O 1
ATOM 1422 N N . GLN A 1 182 ? 7.256 6.910 -19.912 1.00 84.56 182 GLN A N 1
ATOM 1423 C CA . GLN A 1 182 ? 7.241 8.338 -20.197 1.00 84.56 182 GLN A CA 1
ATOM 1424 C C . GLN A 1 182 ? 8.651 8.891 -20.030 1.00 84.56 182 GLN A C 1
ATOM 1426 O O . GLN A 1 182 ? 9.369 8.504 -19.105 1.00 84.56 182 GLN A O 1
ATOM 1431 N N . CYS A 1 183 ? 9.071 9.787 -20.922 1.00 76.75 183 CYS A N 1
ATOM 1432 C CA . CYS A 1 183 ? 10.361 10.452 -20.772 1.00 76.75 183 CYS A CA 1
ATOM 1433 C C . CYS A 1 183 ? 10.348 11.250 -19.462 1.00 76.75 183 CYS A C 1
ATOM 1435 O O . CYS A 1 183 ? 9.426 12.031 -19.219 1.00 76.75 183 CYS A O 1
ATOM 1437 N N . ALA A 1 184 ? 11.335 11.034 -18.593 1.00 70.00 184 ALA A N 1
ATOM 1438 C CA . ALA A 1 184 ? 11.402 11.763 -17.336 1.00 70.00 184 ALA A CA 1
ATOM 1439 C C . ALA A 1 184 ? 11.864 13.202 -17.621 1.00 70.00 184 ALA A C 1
ATOM 1441 O O . ALA A 1 184 ? 13.055 13.449 -17.806 1.00 70.00 184 ALA A O 1
ATOM 1442 N N . GLU A 1 185 ? 10.930 14.157 -17.670 1.00 56.84 185 GLU A N 1
ATOM 1443 C CA . GLU A 1 185 ? 11.268 15.570 -17.846 1.00 56.84 185 GLU A CA 1
ATOM 1444 C C . GLU A 1 185 ? 12.128 16.054 -16.668 1.00 56.84 185 GLU A C 1
ATOM 1446 O O . GLU A 1 185 ? 11.706 16.098 -15.510 1.00 56.84 185 GLU A O 1
ATOM 1451 N N . SER A 1 186 ? 13.383 16.386 -16.966 1.00 49.41 186 SER A N 1
ATOM 1452 C CA . SER A 1 186 ? 14.279 17.054 -16.030 1.00 49.41 186 SER A CA 1
ATOM 1453 C C . SER A 1 186 ? 13.867 18.516 -15.925 1.00 49.41 186 SER A C 1
ATOM 1455 O O . SER A 1 186 ? 13.795 19.206 -16.941 1.00 49.41 186 SER A O 1
ATOM 1457 N N . SER A 1 187 ? 13.692 19.006 -14.695 1.00 39.97 187 SER A N 1
ATOM 1458 C CA . SER A 1 187 ? 13.659 20.440 -14.392 1.00 39.97 187 SER A CA 1
ATOM 1459 C C . SER A 1 187 ? 14.776 21.162 -15.159 1.00 39.97 187 SER A C 1
ATOM 1461 O O . SER A 1 187 ? 15.922 20.698 -15.204 1.00 39.97 187 SER A O 1
ATOM 1463 N N . ALA A 1 188 ? 14.396 22.250 -15.823 1.00 41.56 188 ALA A N 1
ATOM 1464 C CA . ALA A 1 188 ? 15.187 22.988 -16.792 1.00 41.56 188 ALA A CA 1
ATOM 1465 C C . ALA A 1 188 ? 16.436 23.621 -16.161 1.00 41.56 188 ALA A C 1
ATOM 1467 O O . ALA A 1 188 ? 16.362 24.727 -15.648 1.00 41.56 188 ALA A O 1
ATOM 1468 N N . GLU A 1 189 ? 17.582 22.936 -16.218 1.00 41.44 189 GLU A N 1
ATOM 1469 C CA . GLU A 1 189 ? 18.888 23.606 -16.061 1.00 41.44 189 GLU A CA 1
ATOM 1470 C C . GLU A 1 189 ? 20.101 22.846 -16.623 1.00 41.44 189 GLU A C 1
ATOM 1472 O O . GLU A 1 189 ? 21.169 23.429 -16.745 1.00 41.44 189 GLU A O 1
ATOM 1477 N N . ASN A 1 190 ? 19.966 21.587 -17.061 1.00 39.47 190 ASN A N 1
ATOM 1478 C CA . ASN A 1 190 ? 21.070 20.850 -17.696 1.00 39.47 190 ASN A CA 1
ATOM 1479 C C . ASN A 1 190 ? 20.607 20.129 -18.969 1.00 39.47 190 ASN A C 1
ATOM 1481 O O . ASN A 1 190 ? 20.386 18.920 -18.988 1.00 39.47 190 ASN A O 1
ATOM 1485 N N . GLN A 1 191 ? 20.462 20.895 -20.052 1.00 38.53 191 GLN A N 1
ATOM 1486 C CA . GLN A 1 191 ? 20.009 20.415 -21.365 1.00 38.53 191 GLN A CA 1
ATOM 1487 C C . GLN A 1 191 ? 21.032 19.558 -22.134 1.00 38.53 191 GLN A C 1
ATOM 1489 O O . GLN A 1 191 ? 20.696 19.045 -23.197 1.00 38.53 191 GLN A O 1
ATOM 1494 N N . GLN A 1 192 ? 22.245 19.333 -21.618 1.00 38.66 192 GLN A N 1
ATOM 1495 C CA . GLN A 1 192 ? 23.306 18.684 -22.400 1.00 38.66 192 GLN A CA 1
ATOM 1496 C C . GLN A 1 192 ? 23.623 17.215 -22.054 1.00 38.66 192 GLN A C 1
ATOM 1498 O O . GLN A 1 192 ? 24.442 16.629 -22.758 1.00 38.66 192 GLN A O 1
ATOM 1503 N N . THR A 1 193 ? 23.005 16.577 -21.042 1.00 42.47 193 THR A N 1
ATOM 1504 C CA . THR A 1 193 ? 23.515 15.252 -20.589 1.00 42.47 193 THR A CA 1
ATOM 1505 C C . THR A 1 193 ? 22.518 14.219 -20.041 1.00 42.47 193 THR A C 1
ATOM 1507 O O . THR A 1 193 ? 22.953 13.238 -19.444 1.00 42.47 193 THR A O 1
ATOM 1510 N N . ARG A 1 194 ? 21.198 14.348 -20.243 1.00 49.69 194 ARG A N 1
ATOM 1511 C CA . ARG A 1 194 ? 20.217 13.357 -19.724 1.00 49.69 194 ARG A CA 1
ATOM 1512 C C . ARG A 1 194 ? 19.165 12.876 -20.733 1.00 49.69 194 ARG A C 1
ATOM 1514 O O . ARG A 1 194 ? 18.009 12.671 -20.382 1.00 49.69 194 ARG A O 1
ATOM 1521 N N . ALA A 1 195 ? 19.556 12.646 -21.984 1.00 53.19 195 ALA A N 1
ATOM 1522 C CA . ALA A 1 195 ? 18.745 11.815 -22.876 1.00 53.19 195 ALA A CA 1
ATOM 1523 C C . ALA A 1 195 ? 18.837 10.345 -22.414 1.00 53.19 195 ALA A C 1
ATOM 1525 O O . ALA A 1 195 ? 19.946 9.830 -22.286 1.00 53.19 195 ALA A O 1
ATOM 1526 N N . GLY A 1 196 ? 17.703 9.683 -22.149 1.00 65.56 196 GLY A N 1
ATOM 1527 C CA . GLY A 1 196 ? 17.660 8.227 -21.928 1.00 65.56 196 GLY A CA 1
ATOM 1528 C C . GLY A 1 196 ? 17.133 7.728 -20.578 1.00 65.56 196 GLY A C 1
ATOM 1529 O O . GLY A 1 196 ? 17.273 6.538 -20.309 1.00 65.56 196 GLY A O 1
ATOM 1530 N N . VAL A 1 197 ? 16.529 8.584 -19.741 1.00 74.38 197 VAL A N 1
ATOM 1531 C CA . VAL A 1 197 ? 15.825 8.143 -18.521 1.00 74.38 197 VAL A CA 1
ATOM 1532 C C . VAL A 1 197 ? 14.320 8.191 -18.731 1.00 74.38 197 VAL A C 1
ATOM 1534 O O . VAL A 1 197 ? 13.756 9.215 -19.119 1.00 74.38 197 VAL A O 1
ATOM 1537 N N . TRP A 1 198 ? 13.673 7.084 -18.408 1.00 79.56 198 TRP A N 1
ATOM 1538 C CA . TRP A 1 198 ? 12.244 6.890 -18.541 1.00 79.56 198 TRP A CA 1
ATOM 1539 C C . TRP A 1 198 ? 11.626 6.575 -17.188 1.00 79.56 198 TRP A C 1
ATOM 1541 O O . TRP A 1 198 ? 12.279 6.025 -16.303 1.00 79.56 198 TRP A O 1
ATOM 1551 N N . ARG A 1 199 ? 10.356 6.927 -17.023 1.00 84.75 199 ARG A N 1
ATOM 1552 C CA . ARG A 1 199 ? 9.557 6.630 -15.838 1.00 84.75 199 ARG A CA 1
ATOM 1553 C C . ARG A 1 199 ? 8.336 5.829 -16.256 1.00 84.75 199 ARG A C 1
ATOM 1555 O O . ARG A 1 199 ? 7.623 6.234 -17.172 1.00 84.75 199 ARG A O 1
ATOM 1562 N N . ARG A 1 200 ? 8.060 4.746 -15.540 1.00 88.94 200 ARG A N 1
ATOM 1563 C CA . ARG A 1 200 ? 6.778 4.036 -15.604 1.00 88.94 200 ARG A CA 1
ATOM 1564 C C . ARG A 1 200 ? 6.087 4.140 -14.262 1.00 88.94 200 ARG A C 1
ATOM 1566 O O . ARG A 1 200 ? 6.745 4.058 -13.227 1.00 88.94 200 ARG A O 1
ATOM 1573 N N . SER A 1 201 ? 4.777 4.331 -14.280 1.00 92.00 201 SER A N 1
ATOM 1574 C CA . SER A 1 201 ? 3.947 4.191 -13.085 1.00 92.00 201 SER A CA 1
ATOM 1575 C C . SER A 1 201 ? 3.505 2.741 -12.943 1.00 92.00 201 SER A C 1
ATOM 1577 O O . SER A 1 201 ? 3.255 2.067 -13.942 1.00 92.00 201 SER A O 1
ATOM 1579 N N . TRP A 1 202 ? 3.375 2.267 -11.713 1.00 93.81 202 TRP A N 1
ATOM 1580 C CA . TRP A 1 202 ? 2.831 0.945 -11.434 1.00 93.81 202 TRP A CA 1
ATOM 1581 C C . TRP A 1 202 ? 1.756 1.027 -10.356 1.00 93.81 202 TRP A C 1
ATOM 1583 O O . TRP A 1 202 ? 1.772 1.922 -9.506 1.00 93.81 202 TRP A O 1
ATOM 1593 N N . LEU A 1 203 ? 0.816 0.092 -10.424 1.00 95.44 203 LEU A N 1
ATOM 1594 C CA . LEU A 1 203 ? -0.284 -0.067 -9.482 1.00 95.44 203 LEU A CA 1
ATOM 1595 C C . LEU A 1 203 ? -0.403 -1.546 -9.129 1.00 95.44 203 LEU A C 1
ATOM 1597 O O . LEU A 1 203 ? -0.246 -2.414 -9.989 1.00 95.44 203 LEU A O 1
ATOM 1601 N N . SER A 1 204 ? -0.745 -1.852 -7.885 1.00 94.62 204 SER A N 1
ATOM 1602 C CA . SER A 1 204 ? -1.168 -3.200 -7.523 1.00 94.62 204 SER A CA 1
ATOM 1603 C C . SER A 1 204 ? -2.324 -3.195 -6.533 1.00 94.62 204 SER A C 1
ATOM 1605 O O . SER A 1 204 ? -2.470 -2.264 -5.747 1.00 94.62 204 SER A O 1
ATOM 1607 N N . GLN A 1 205 ? -3.119 -4.260 -6.565 1.00 95.25 205 GLN A N 1
ATOM 1608 C CA . GLN A 1 205 ? -4.146 -4.574 -5.581 1.00 95.25 205 GLN A CA 1
ATOM 1609 C C . GLN A 1 205 ? -3.974 -6.034 -5.161 1.00 95.25 205 GLN A C 1
ATOM 1611 O O . GLN A 1 205 ? -3.961 -6.938 -6.006 1.00 95.25 205 GLN A O 1
ATOM 1616 N N . SER A 1 206 ? -3.807 -6.292 -3.866 1.00 93.56 206 SER A N 1
ATOM 1617 C CA . SER A 1 206 ? -3.494 -7.637 -3.370 1.00 93.56 206 SER A CA 1
ATOM 1618 C C . SER A 1 206 ? -3.773 -7.817 -1.877 1.00 93.56 206 SER A C 1
ATOM 1620 O O . SER A 1 206 ? -3.939 -6.838 -1.154 1.00 93.56 206 SER A O 1
ATOM 1622 N N . PRO A 1 207 ? -3.800 -9.058 -1.369 1.00 93.88 207 PRO A N 1
ATOM 1623 C CA . PRO A 1 207 ? -3.641 -9.316 0.057 1.00 93.88 207 PRO A CA 1
ATOM 1624 C C . PRO A 1 207 ? -2.363 -8.692 0.629 1.00 93.88 207 PRO A C 1
ATOM 1626 O O . PRO A 1 207 ? -1.312 -8.770 -0.003 1.00 93.88 207 PRO A O 1
ATOM 1629 N N . LEU A 1 208 ? -2.402 -8.209 1.876 1.00 91.50 208 LEU A N 1
ATOM 1630 C CA . LEU A 1 208 ? -1.223 -7.639 2.557 1.00 91.50 208 LEU A CA 1
ATOM 1631 C C . LEU A 1 208 ? 0.025 -8.540 2.490 1.00 91.50 208 LEU A C 1
ATOM 1633 O O . LEU A 1 208 ? 1.130 -8.059 2.265 1.00 91.50 208 LEU A O 1
ATOM 1637 N N . ARG A 1 209 ? -0.134 -9.863 2.602 1.00 88.75 209 ARG A N 1
ATOM 1638 C CA . ARG A 1 209 ? 0.991 -10.813 2.501 1.00 88.75 209 ARG A CA 1
ATOM 1639 C C . ARG A 1 209 ? 1.703 -10.799 1.139 1.00 88.75 209 ARG A C 1
ATOM 1641 O O . ARG A 1 209 ? 2.890 -11.097 1.081 1.00 88.75 209 ARG A O 1
ATOM 1648 N N . SER A 1 210 ? 0.999 -10.466 0.057 1.00 91.69 210 SER A N 1
ATOM 1649 C CA . SER A 1 210 ? 1.566 -10.414 -1.296 1.00 91.69 210 SER A CA 1
ATOM 1650 C C . SER A 1 210 ? 2.468 -9.195 -1.485 1.00 91.69 210 SER A C 1
ATOM 1652 O O . SER A 1 210 ? 3.387 -9.230 -2.299 1.00 91.69 210 SER A O 1
ATOM 1654 N N . VAL A 1 211 ? 2.276 -8.142 -0.685 1.00 89.06 211 VAL A N 1
ATOM 1655 C CA . VAL A 1 211 ? 3.123 -6.941 -0.705 1.00 89.06 211 VAL A CA 1
ATOM 1656 C C . VAL A 1 211 ? 4.574 -7.273 -0.361 1.00 89.06 211 VAL A C 1
ATOM 1658 O O . VAL A 1 211 ? 5.488 -6.792 -1.028 1.00 89.06 211 VAL A O 1
ATOM 1661 N N . TYR A 1 212 ? 4.796 -8.151 0.620 1.00 86.50 212 TYR A N 1
ATOM 1662 C CA . TYR A 1 212 ? 6.139 -8.603 0.997 1.00 86.50 212 TYR A CA 1
ATOM 1663 C C . TYR A 1 212 ? 6.843 -9.337 -0.150 1.00 86.50 212 TYR A C 1
ATOM 1665 O O . TYR A 1 212 ? 8.056 -9.211 -0.305 1.00 86.50 212 TYR A O 1
ATOM 1673 N N . LEU A 1 213 ? 6.090 -10.070 -0.981 1.00 88.69 213 LEU A N 1
ATOM 1674 C CA . LEU A 1 213 ? 6.638 -10.716 -2.172 1.00 88.69 213 LEU A CA 1
ATOM 1675 C C . LEU A 1 213 ? 7.098 -9.674 -3.197 1.00 88.69 213 LEU A C 1
ATOM 1677 O O . LEU A 1 213 ? 8.188 -9.813 -3.742 1.00 88.69 213 LEU A O 1
ATOM 1681 N N . LEU A 1 214 ? 6.303 -8.623 -3.431 1.00 87.62 214 LEU A N 1
ATOM 1682 C CA . LEU A 1 214 ? 6.675 -7.550 -4.357 1.00 87.62 214 LEU A CA 1
ATOM 1683 C C . LEU A 1 214 ? 7.939 -6.826 -3.884 1.00 87.62 214 LEU A C 1
ATOM 1685 O O . LEU A 1 214 ? 8.877 -6.670 -4.658 1.00 87.62 214 LEU A O 1
ATOM 1689 N N . ALA A 1 215 ? 7.991 -6.460 -2.600 1.00 83.12 215 ALA A N 1
ATOM 1690 C CA . ALA A 1 215 ? 9.145 -5.796 -1.997 1.00 83.12 215 ALA A CA 1
ATOM 1691 C C . ALA A 1 215 ? 10.432 -6.630 -2.101 1.00 83.12 215 ALA A C 1
ATOM 1693 O O . ALA A 1 215 ? 11.497 -6.074 -2.343 1.00 83.12 215 ALA A O 1
ATOM 1694 N N . ALA A 1 216 ? 10.334 -7.954 -1.949 1.00 83.62 216 ALA A N 1
ATOM 1695 C CA . ALA A 1 216 ? 11.486 -8.848 -2.021 1.00 83.62 216 ALA A CA 1
ATOM 1696 C C . ALA A 1 216 ? 11.955 -9.141 -3.458 1.00 83.62 216 ALA A C 1
ATOM 1698 O O . ALA A 1 216 ? 13.145 -9.324 -3.682 1.00 83.62 216 ALA A O 1
ATOM 1699 N N . GLN A 1 217 ? 11.037 -9.237 -4.425 1.00 85.19 217 GLN A N 1
ATOM 1700 C CA . GLN A 1 217 ? 11.366 -9.644 -5.802 1.00 85.19 217 GLN A CA 1
ATOM 1701 C C . GLN A 1 217 ? 11.699 -8.465 -6.723 1.00 85.19 217 GLN A C 1
ATOM 1703 O O . GLN A 1 217 ? 12.344 -8.645 -7.758 1.00 85.19 217 GLN A O 1
ATOM 1708 N N . LEU A 1 218 ? 11.219 -7.271 -6.372 1.00 85.56 218 LEU A N 1
ATOM 1709 C CA . LEU A 1 218 ? 11.289 -6.069 -7.196 1.00 85.56 218 LEU A CA 1
ATOM 1710 C C . LEU A 1 218 ? 11.754 -4.855 -6.361 1.00 85.56 218 LEU A C 1
ATOM 1712 O O . LEU A 1 218 ? 11.000 -3.887 -6.212 1.00 85.56 218 LEU A O 1
ATOM 1716 N N . PRO A 1 219 ? 12.982 -4.884 -5.802 1.00 78.88 219 PRO A N 1
ATOM 1717 C CA . PRO A 1 219 ? 13.539 -3.778 -5.017 1.00 78.88 219 PRO A CA 1
ATOM 1718 C C . PRO A 1 219 ? 13.721 -2.485 -5.831 1.00 78.88 219 PRO A C 1
ATOM 1720 O O . PRO A 1 219 ? 13.808 -1.403 -5.255 1.00 78.88 219 PRO A O 1
ATOM 1723 N N . GLU A 1 220 ? 13.743 -2.573 -7.165 1.00 78.00 220 GLU A N 1
ATOM 1724 C CA . GLU A 1 220 ? 13.790 -1.427 -8.079 1.00 78.00 220 GLU A CA 1
ATOM 1725 C C . GLU A 1 220 ? 12.499 -0.590 -8.109 1.00 78.00 220 GLU A C 1
ATOM 1727 O O . GLU A 1 220 ? 12.502 0.532 -8.624 1.00 78.00 220 GLU A O 1
ATOM 1732 N N . LEU A 1 221 ? 11.384 -1.107 -7.578 1.00 83.44 221 LEU A N 1
ATOM 1733 C CA . LEU A 1 221 ? 10.140 -0.349 -7.508 1.00 83.44 221 LEU A CA 1
ATOM 1734 C C . LEU A 1 221 ? 10.236 0.715 -6.421 1.00 83.44 221 LEU A C 1
ATOM 1736 O O . LEU A 1 221 ? 10.479 0.436 -5.248 1.00 83.44 221 LEU A O 1
ATOM 1740 N N . HIS A 1 222 ? 9.957 1.953 -6.806 1.00 82.75 222 HIS A N 1
ATOM 1741 C CA . HIS A 1 222 ? 9.740 3.029 -5.862 1.00 82.75 222 HIS A CA 1
ATOM 1742 C C . HIS A 1 222 ? 8.272 3.078 -5.470 1.00 82.75 222 HIS A C 1
ATOM 1744 O O . HIS A 1 222 ? 7.384 3.006 -6.318 1.00 82.75 222 HIS A O 1
ATOM 1750 N N . TRP A 1 223 ? 8.041 3.273 -4.180 1.00 85.75 223 TRP A N 1
ATOM 1751 C CA . TRP A 1 223 ? 6.731 3.257 -3.547 1.00 85.75 223 TRP A CA 1
ATOM 1752 C C . TRP A 1 223 ? 6.333 4.697 -3.212 1.00 85.75 223 TRP A C 1
ATOM 1754 O O . TRP A 1 223 ? 7.115 5.434 -2.603 1.00 85.75 223 TRP A O 1
ATOM 1764 N N . GLU A 1 224 ? 5.143 5.129 -3.622 1.00 88.00 224 GLU A N 1
ATOM 1765 C CA . GLU A 1 224 ? 4.634 6.482 -3.339 1.00 88.00 224 GLU A CA 1
ATOM 1766 C C . GLU A 1 224 ? 3.439 6.465 -2.399 1.00 88.00 224 GLU A C 1
ATOM 1768 O O . GLU A 1 224 ? 3.349 7.310 -1.503 1.00 88.00 224 GLU A O 1
ATOM 1773 N N . ARG A 1 225 ? 2.540 5.501 -2.585 1.00 93.19 225 ARG A N 1
ATOM 1774 C CA . ARG A 1 225 ? 1.327 5.377 -1.791 1.00 93.19 225 ARG A CA 1
ATOM 1775 C C . ARG A 1 225 ? 1.038 3.919 -1.483 1.00 93.19 225 ARG A C 1
ATOM 1777 O O . ARG A 1 225 ? 1.222 3.043 -2.322 1.00 93.19 225 ARG A O 1
ATOM 1784 N N . MET A 1 226 ? 0.542 3.690 -0.277 1.00 94.12 226 MET A N 1
ATOM 1785 C CA . MET A 1 226 ? -0.058 2.433 0.133 1.00 94.12 226 MET A CA 1
ATOM 1786 C C . MET A 1 226 ? -1.386 2.736 0.812 1.00 94.12 226 MET A C 1
ATOM 1788 O O . MET A 1 226 ? -1.434 3.569 1.712 1.00 94.12 226 MET A O 1
ATOM 1792 N N . SER A 1 227 ? -2.447 2.059 0.397 1.00 95.69 227 SER A N 1
ATOM 1793 C CA . SER A 1 227 ? -3.731 2.060 1.086 1.00 95.69 227 SER A CA 1
ATOM 1794 C C . SER A 1 227 ? -4.043 0.641 1.535 1.00 95.69 227 SER A C 1
ATOM 1796 O O . SER A 1 227 ? -3.907 -0.299 0.763 1.00 95.69 227 SER A O 1
ATOM 1798 N N . LEU A 1 228 ? -4.420 0.470 2.791 1.00 95.44 228 LEU A N 1
ATOM 1799 C CA . LEU A 1 228 ? -4.855 -0.786 3.381 1.00 95.44 228 LEU A CA 1
ATOM 1800 C C . LEU A 1 228 ? -6.325 -0.626 3.742 1.00 95.44 228 LEU A C 1
ATOM 1802 O O . LEU A 1 228 ? -6.674 0.303 4.460 1.00 95.44 228 LEU A O 1
ATOM 1806 N N . SER A 1 229 ? -7.167 -1.553 3.315 1.00 94.56 229 SER A N 1
ATOM 1807 C CA . SER A 1 229 ? -8.576 -1.610 3.689 1.00 94.56 229 SER A CA 1
ATOM 1808 C C . SER A 1 229 ? -8.892 -2.936 4.369 1.00 94.56 229 SER A C 1
ATOM 1810 O O . SER A 1 229 ? -8.326 -3.985 4.031 1.00 94.56 229 SER A O 1
ATOM 1812 N N . LEU A 1 230 ? -9.793 -2.883 5.349 1.00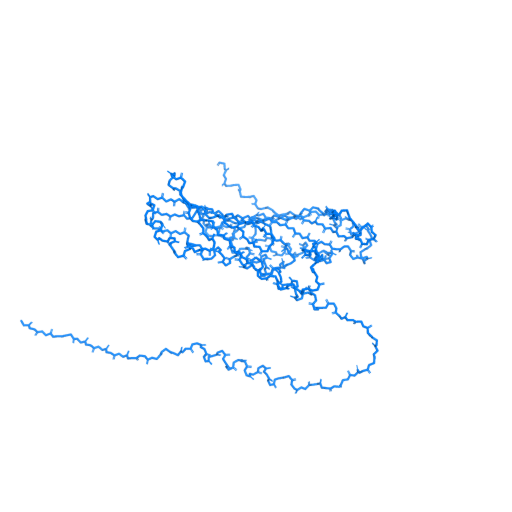 90.00 230 LEU A N 1
ATOM 1813 C CA . LEU A 1 230 ? -10.311 -4.072 6.003 1.00 90.00 230 LEU A CA 1
ATOM 1814 C C . LEU A 1 230 ? -11.598 -4.549 5.315 1.00 90.00 230 LEU A C 1
ATOM 1816 O O . LEU A 1 230 ? -12.622 -3.870 5.326 1.00 90.00 230 LEU A O 1
ATOM 1820 N N . ASN A 1 231 ? -11.572 -5.770 4.788 1.00 84.44 231 ASN A N 1
ATOM 1821 C CA . ASN A 1 231 ? -12.740 -6.482 4.297 1.00 84.44 231 ASN A CA 1
ATOM 1822 C C . ASN A 1 231 ? -13.255 -7.469 5.361 1.00 84.44 231 ASN A C 1
ATOM 1824 O O . ASN A 1 231 ? -12.718 -8.567 5.551 1.00 84.44 231 ASN A O 1
ATOM 1828 N N . SER A 1 232 ? -14.337 -7.080 6.038 1.00 73.56 232 SER A N 1
ATOM 1829 C CA . SER A 1 232 ? -14.975 -7.848 7.118 1.00 73.56 232 SER A CA 1
ATOM 1830 C C . SER A 1 232 ? -15.650 -9.147 6.660 1.00 73.56 232 SER A C 1
ATOM 1832 O O . SER A 1 232 ? -15.975 -9.990 7.494 1.00 73.56 232 SER A O 1
ATOM 1834 N N . ARG A 1 233 ? -15.840 -9.342 5.348 1.00 73.62 233 ARG A N 1
ATOM 1835 C CA . ARG A 1 233 ? -16.476 -10.531 4.751 1.00 73.62 233 ARG A CA 1
ATOM 1836 C C . ARG A 1 233 ? -15.498 -11.367 3.928 1.00 73.62 233 ARG A C 1
ATOM 1838 O O . ARG A 1 233 ? -15.879 -12.010 2.953 1.00 73.62 233 ARG A O 1
ATOM 1845 N N . SER A 1 234 ? -14.225 -11.336 4.295 1.00 76.81 234 SER A N 1
ATOM 1846 C CA . SER A 1 234 ? -13.193 -12.072 3.575 1.00 76.81 234 SER A CA 1
ATOM 1847 C C . SER A 1 234 ? -13.135 -13.547 3.980 1.00 76.81 234 SER A C 1
ATOM 1849 O O . SER A 1 234 ? -13.237 -13.907 5.153 1.00 76.81 234 SER A O 1
ATOM 1851 N N . TYR A 1 235 ? -12.901 -14.405 2.988 1.00 75.69 235 TYR A N 1
ATOM 1852 C CA . TYR A 1 235 ? -12.494 -15.790 3.198 1.00 75.69 235 TYR A CA 1
ATOM 1853 C C . TYR A 1 235 ? -11.011 -15.928 2.848 1.00 75.69 235 TYR A C 1
ATOM 1855 O O . TYR A 1 235 ? -10.585 -15.410 1.809 1.00 75.69 235 TYR A O 1
ATOM 1863 N N . PRO A 1 236 ? -10.204 -16.615 3.675 1.00 78.56 236 PRO A N 1
ATOM 1864 C CA . PRO A 1 236 ? -8.795 -16.808 3.377 1.00 78.56 236 PRO A CA 1
ATOM 1865 C C . PRO A 1 236 ? -8.646 -17.698 2.135 1.00 78.56 236 PRO A C 1
ATOM 1867 O O . PRO A 1 236 ? -8.967 -18.883 2.154 1.00 78.56 236 PRO A O 1
ATOM 1870 N N . SER A 1 237 ? -8.141 -17.124 1.050 1.00 84.00 237 SER A N 1
ATOM 1871 C CA . SER A 1 237 ? -7.749 -17.825 -0.183 1.00 84.00 237 SER A CA 1
ATOM 1872 C C . SER A 1 237 ? -6.440 -17.224 -0.687 1.00 84.00 237 SER A C 1
ATOM 1874 O O . SER A 1 237 ? -5.885 -16.396 0.018 1.00 84.00 237 SER A O 1
ATOM 1876 N N . LEU A 1 238 ? -5.916 -17.593 -1.863 1.00 83.00 238 LEU A N 1
ATOM 1877 C CA . LEU A 1 238 ? -4.693 -16.970 -2.403 1.00 83.00 238 LEU A CA 1
ATOM 1878 C C . LEU A 1 238 ? -4.852 -15.455 -2.630 1.00 83.00 238 LEU A C 1
ATOM 1880 O O . LEU A 1 238 ? -3.938 -14.692 -2.318 1.00 83.00 238 LEU A O 1
ATOM 1884 N N . LEU A 1 239 ? -6.027 -15.030 -3.102 1.00 85.44 239 LEU A N 1
ATOM 1885 C CA . LEU A 1 239 ? -6.359 -13.631 -3.398 1.00 85.44 239 LEU A CA 1
ATOM 1886 C C . LEU A 1 239 ? -7.288 -12.999 -2.348 1.00 85.44 239 LEU A C 1
ATOM 1888 O O . LEU A 1 239 ? -7.416 -11.783 -2.290 1.00 85.44 239 LEU A O 1
ATOM 1892 N N . GLY A 1 240 ? -7.907 -13.816 -1.493 1.00 83.56 240 GLY A N 1
ATOM 1893 C CA . GLY A 1 240 ? -8.795 -13.387 -0.418 1.00 83.56 240 GLY A CA 1
ATOM 1894 C C . GLY A 1 240 ? -8.046 -13.156 0.892 1.00 83.56 240 GLY A C 1
ATOM 1895 O O . GLY A 1 240 ? -7.261 -13.998 1.343 1.00 83.56 240 GLY A O 1
ATOM 1896 N N . SER A 1 241 ? -8.299 -12.005 1.509 1.00 88.31 241 SER A N 1
ATOM 1897 C CA . SER A 1 241 ? -7.719 -11.591 2.784 1.00 88.31 241 SER A CA 1
ATOM 1898 C C . SER A 1 241 ? -8.623 -10.563 3.454 1.00 88.31 241 SER A C 1
ATOM 1900 O O . SER A 1 241 ? -9.292 -9.791 2.769 1.00 88.31 241 SER A O 1
ATOM 1902 N N . ALA A 1 242 ? -8.612 -10.530 4.787 1.00 89.56 242 ALA A N 1
ATOM 1903 C CA . ALA A 1 242 ? -9.246 -9.450 5.542 1.00 89.56 242 ALA A CA 1
ATOM 1904 C C . ALA A 1 242 ? -8.567 -8.113 5.265 1.00 89.56 242 ALA A C 1
ATOM 1906 O O . ALA A 1 242 ? -9.209 -7.080 5.301 1.00 89.56 242 ALA A O 1
ATOM 1907 N N . PHE A 1 243 ? -7.284 -8.150 4.934 1.00 91.12 243 PHE A N 1
ATOM 1908 C CA . PHE A 1 243 ? -6.473 -6.989 4.624 1.00 91.12 243 PHE A CA 1
ATOM 1909 C C . PHE A 1 243 ? -6.179 -6.952 3.134 1.00 91.12 243 PHE A C 1
ATOM 1911 O O . PHE A 1 243 ? -5.426 -7.802 2.636 1.00 91.12 243 PHE A O 1
ATOM 1918 N N . ILE A 1 244 ? -6.777 -5.980 2.453 1.00 93.50 244 ILE A N 1
ATOM 1919 C CA . ILE A 1 244 ? -6.556 -5.699 1.039 1.00 93.50 244 ILE A CA 1
ATOM 1920 C C . ILE A 1 244 ? -5.722 -4.433 0.929 1.00 93.50 244 ILE A C 1
ATOM 1922 O O . ILE A 1 244 ? -6.047 -3.415 1.532 1.00 93.50 244 ILE A O 1
ATOM 1926 N N . VAL A 1 245 ? -4.638 -4.516 0.170 1.00 94.44 245 VAL A N 1
ATOM 1927 C CA . VAL A 1 245 ? -3.697 -3.426 -0.041 1.00 94.44 245 VAL A CA 1
ATOM 1928 C C . VAL A 1 245 ? -3.744 -2.978 -1.488 1.00 94.44 245 VAL A C 1
ATOM 1930 O O . VAL A 1 245 ? -3.671 -3.800 -2.403 1.00 94.44 245 VAL A O 1
ATOM 1933 N N . GLU A 1 246 ? -3.800 -1.669 -1.667 1.00 95.81 246 GLU A N 1
ATOM 1934 C CA . GLU A 1 246 ? -3.544 -0.972 -2.916 1.00 95.81 246 GLU A CA 1
ATOM 1935 C C . GLU A 1 246 ? -2.209 -0.241 -2.817 1.00 95.81 246 GLU A C 1
ATOM 1937 O O . GLU A 1 246 ? -1.924 0.440 -1.830 1.00 95.81 246 GLU A O 1
ATOM 1942 N N . LEU A 1 247 ? -1.363 -0.414 -3.826 1.00 94.12 247 LEU A N 1
ATOM 1943 C CA . LEU A 1 247 ? -0.022 0.156 -3.868 1.00 94.12 247 LEU A CA 1
ATOM 1944 C C . LEU A 1 247 ? 0.173 0.902 -5.165 1.00 94.12 247 LEU A C 1
ATOM 1946 O O . LEU A 1 247 ? -0.187 0.394 -6.224 1.00 94.12 247 LEU A O 1
ATOM 1950 N N . GLU A 1 248 ? 0.810 2.057 -5.070 1.00 93.88 248 GLU A N 1
ATOM 1951 C CA . GLU A 1 248 ? 1.130 2.899 -6.210 1.00 93.88 248 GLU A CA 1
ATOM 1952 C C . GLU A 1 248 ? 2.581 3.346 -6.125 1.00 93.88 248 GLU A C 1
ATOM 1954 O O . GLU A 1 248 ? 3.124 3.627 -5.044 1.00 93.88 248 GLU A O 1
ATOM 1959 N N . GLY A 1 249 ? 3.198 3.480 -7.290 1.00 90.81 249 GLY A N 1
ATOM 1960 C CA . GLY A 1 249 ? 4.556 3.962 -7.359 1.00 90.81 249 GLY A CA 1
ATOM 1961 C C . GLY A 1 249 ? 5.073 4.130 -8.772 1.00 90.81 249 GLY A C 1
ATOM 1962 O O . GLY A 1 249 ? 4.322 4.252 -9.743 1.00 90.81 249 GLY A O 1
ATOM 1963 N N . TYR A 1 250 ? 6.394 4.160 -8.878 1.00 87.69 250 TYR A N 1
ATOM 1964 C CA . TYR A 1 250 ? 7.084 4.291 -10.149 1.00 87.69 250 TYR A CA 1
ATOM 1965 C C . TYR A 1 250 ? 8.352 3.448 -10.201 1.00 87.69 250 TYR A C 1
ATOM 1967 O O . TYR A 1 250 ? 8.890 3.027 -9.183 1.00 87.69 250 TYR A O 1
ATOM 1975 N N . VAL A 1 251 ? 8.851 3.242 -11.408 1.00 86.06 251 VAL A N 1
ATOM 1976 C CA . VAL A 1 251 ? 10.189 2.720 -11.674 1.00 86.06 251 VAL A CA 1
ATOM 1977 C C . VAL A 1 251 ? 10.862 3.644 -12.675 1.00 86.06 251 VAL A C 1
ATOM 1979 O O . VAL A 1 251 ? 10.214 4.152 -13.597 1.00 86.06 251 VAL A O 1
ATOM 1982 N N . TYR A 1 252 ? 12.145 3.914 -12.453 1.00 83.12 252 TYR A N 1
ATOM 1983 C CA . TYR A 1 252 ? 12.972 4.625 -13.415 1.00 83.12 252 TYR A CA 1
ATOM 1984 C C . TYR A 1 252 ? 13.794 3.613 -14.204 1.00 83.12 252 TYR A C 1
ATOM 1986 O O . TYR A 1 252 ? 14.526 2.822 -13.615 1.00 83.12 252 TYR A O 1
ATOM 1994 N N . GLU A 1 253 ? 13.699 3.671 -15.527 1.00 79.88 253 GLU A N 1
ATOM 1995 C CA . GLU A 1 253 ? 14.462 2.826 -16.439 1.00 79.88 253 GLU A CA 1
ATOM 1996 C C . GLU A 1 253 ? 15.446 3.676 -17.251 1.00 79.88 253 GLU A C 1
ATOM 1998 O O . GLU A 1 253 ? 15.126 4.793 -17.667 1.00 79.88 253 GLU A O 1
ATOM 2003 N N . SER A 1 254 ? 16.653 3.164 -17.481 1.00 75.94 254 SER A N 1
ATOM 2004 C CA . SER A 1 254 ? 17.634 3.767 -18.380 1.00 75.94 254 SER A CA 1
ATOM 2005 C C . SER A 1 254 ? 17.740 2.953 -19.658 1.00 75.94 254 SER A C 1
ATOM 2007 O O . SER A 1 254 ? 17.894 1.734 -19.644 1.00 75.94 254 SER A O 1
ATOM 2009 N N . ALA A 1 255 ? 17.660 3.648 -20.785 1.00 65.38 255 ALA A N 1
ATOM 2010 C CA . ALA A 1 255 ? 17.937 3.079 -22.089 1.00 65.38 255 ALA A CA 1
ATOM 2011 C C . ALA A 1 255 ? 19.448 2.851 -22.227 1.00 65.38 255 ALA A C 1
ATOM 2013 O O . ALA A 1 255 ? 20.193 3.777 -22.554 1.00 65.38 255 ALA A O 1
ATOM 2014 N N . GLN A 1 256 ? 19.923 1.636 -21.959 1.00 55.62 256 GLN A N 1
ATOM 2015 C CA . GLN A 1 256 ? 21.284 1.261 -22.330 1.00 55.62 256 GLN A CA 1
ATOM 2016 C C . GLN A 1 256 ? 21.328 1.062 -23.851 1.00 55.62 256 GLN A C 1
ATOM 2018 O O . GLN A 1 256 ? 20.441 0.423 -24.413 1.00 55.62 256 GLN A O 1
ATOM 2023 N N . ARG A 1 257 ? 22.338 1.629 -24.528 1.00 52.38 257 ARG A N 1
ATOM 2024 C CA . ARG A 1 257 ? 22.463 1.673 -26.007 1.00 52.38 257 ARG A CA 1
ATOM 2025 C C . ARG A 1 257 ? 22.598 0.299 -26.698 1.00 52.38 257 ARG A C 1
ATOM 2027 O O . ARG A 1 257 ? 22.875 0.255 -27.891 1.00 52.38 257 ARG A O 1
ATOM 2034 N N . ASP A 1 258 ? 22.454 -0.798 -25.961 1.00 53.06 258 ASP A N 1
ATOM 2035 C CA . ASP A 1 258 ? 22.728 -2.158 -26.432 1.00 53.06 258 ASP A CA 1
ATOM 2036 C C . ASP A 1 258 ? 21.493 -2.853 -27.035 1.00 53.06 258 ASP A C 1
ATOM 2038 O O . ASP A 1 258 ? 21.630 -3.877 -27.705 1.00 53.06 258 ASP A O 1
ATOM 2042 N N . LEU A 1 259 ? 20.292 -2.297 -26.848 1.00 55.03 259 LEU A N 1
ATOM 2043 C CA . LEU A 1 259 ? 19.105 -2.700 -27.602 1.00 55.03 259 LEU A CA 1
ATOM 2044 C C . LEU A 1 259 ? 19.091 -1.939 -28.931 1.00 55.03 259 LEU A C 1
ATOM 2046 O O . LEU A 1 259 ? 19.243 -0.719 -28.944 1.00 55.03 259 LEU A O 1
ATOM 2050 N N . VAL A 1 260 ? 18.909 -2.653 -30.048 1.00 57.00 260 VAL A N 1
ATOM 2051 C CA . VAL A 1 260 ? 18.683 -2.033 -31.362 1.00 57.00 260 VAL A CA 1
ATOM 2052 C C . VAL A 1 260 ? 17.526 -1.047 -31.188 1.00 57.00 260 VAL A C 1
ATOM 2054 O O . VAL A 1 260 ? 16.473 -1.460 -30.712 1.00 57.00 260 VAL A O 1
ATOM 2057 N N . ASP A 1 261 ? 17.732 0.239 -31.502 1.00 65.62 261 ASP A N 1
ATOM 2058 C CA . ASP A 1 261 ? 16.880 1.372 -31.072 1.00 65.62 261 ASP A CA 1
ATOM 2059 C C . ASP A 1 261 ? 15.357 1.137 -31.208 1.00 65.62 261 ASP A C 1
ATOM 2061 O O . ASP A 1 261 ? 14.564 1.692 -30.446 1.00 65.62 261 ASP A O 1
ATOM 2065 N N . GLN A 1 262 ? 14.942 0.294 -32.157 1.00 63.59 262 GLN A N 1
ATOM 2066 C CA . GLN A 1 262 ? 13.552 -0.074 -32.406 1.00 63.59 262 GLN A CA 1
ATOM 2067 C C . GLN A 1 262 ? 12.965 -1.071 -31.386 1.00 63.59 262 GLN A C 1
ATOM 2069 O O . GLN A 1 262 ? 11.858 -0.847 -30.904 1.00 63.59 262 GLN A O 1
ATOM 2074 N N . ASP A 1 263 ? 13.712 -2.100 -30.973 1.00 75.00 263 ASP A N 1
ATOM 2075 C CA . ASP A 1 263 ? 13.257 -3.081 -29.970 1.00 75.00 263 ASP A CA 1
ATOM 2076 C C . ASP A 1 263 ? 13.094 -2.430 -28.591 1.00 75.00 263 ASP A C 1
ATOM 2078 O O . ASP A 1 263 ? 12.177 -2.746 -27.829 1.00 75.00 263 ASP A O 1
ATOM 2082 N N . LEU A 1 264 ? 13.976 -1.477 -28.273 1.00 75.62 264 LEU A N 1
ATOM 2083 C CA . LEU A 1 264 ? 13.856 -0.677 -27.064 1.00 75.62 264 LEU A CA 1
ATOM 2084 C C . LEU A 1 264 ? 12.616 0.216 -27.123 1.00 75.62 264 LEU A C 1
ATOM 2086 O O . LEU A 1 264 ? 11.866 0.256 -26.153 1.00 75.62 264 LEU A O 1
ATOM 2090 N N . ALA A 1 265 ? 12.386 0.924 -28.231 1.00 76.88 265 ALA A N 1
ATOM 2091 C CA . ALA A 1 265 ? 11.218 1.788 -28.376 1.00 76.88 265 ALA A CA 1
ATOM 2092 C C . ALA A 1 265 ? 9.907 1.003 -28.201 1.00 76.88 265 ALA A C 1
ATOM 2094 O O . ALA A 1 265 ? 9.034 1.438 -27.446 1.00 76.88 265 ALA A O 1
ATOM 2095 N N . ASP A 1 266 ? 9.809 -0.178 -28.812 1.00 82.94 266 ASP A N 1
ATOM 2096 C CA . ASP A 1 266 ? 8.647 -1.059 -28.689 1.00 82.94 266 ASP A CA 1
ATOM 2097 C C . ASP A 1 266 ? 8.482 -1.585 -27.253 1.00 82.94 266 ASP A C 1
ATOM 2099 O O . ASP A 1 266 ? 7.382 -1.537 -26.688 1.00 82.94 266 ASP A O 1
ATOM 2103 N N . TYR A 1 267 ? 9.574 -2.000 -26.598 1.00 83.50 267 TYR A N 1
ATOM 2104 C CA . TYR A 1 267 ? 9.550 -2.377 -25.181 1.00 83.50 267 TYR A CA 1
ATOM 2105 C C . TYR A 1 267 ? 9.061 -1.221 -24.299 1.00 83.50 267 TYR A C 1
ATOM 2107 O O . TYR A 1 267 ? 8.169 -1.417 -23.470 1.00 83.50 267 TYR A O 1
ATOM 2115 N N . MET A 1 268 ? 9.583 -0.007 -24.499 1.00 83.62 268 MET A N 1
ATOM 2116 C CA . MET A 1 268 ? 9.218 1.179 -23.717 1.00 83.62 268 MET A CA 1
ATOM 2117 C C . MET A 1 268 ? 7.731 1.529 -23.838 1.00 83.62 268 MET A C 1
ATOM 2119 O O . MET A 1 268 ? 7.148 2.036 -22.881 1.00 83.62 268 MET A O 1
ATOM 2123 N N . GLN A 1 269 ? 7.089 1.214 -24.964 1.00 88.06 269 GLN A N 1
ATOM 2124 C CA . GLN A 1 269 ? 5.649 1.425 -25.149 1.00 88.06 269 GLN A CA 1
ATOM 2125 C C . GLN A 1 269 ? 4.778 0.264 -24.657 1.00 88.06 269 GLN A C 1
ATOM 2127 O O . GLN A 1 269 ? 3.567 0.430 -24.519 1.00 88.06 269 GLN A O 1
ATOM 2132 N N . THR A 1 270 ? 5.360 -0.900 -24.365 1.00 89.44 270 THR A N 1
ATOM 2133 C CA . THR A 1 270 ? 4.601 -2.087 -23.959 1.00 89.44 270 THR A CA 1
ATOM 2134 C C . THR A 1 270 ? 4.161 -1.970 -22.493 1.00 89.44 270 THR A C 1
ATOM 2136 O O . THR A 1 270 ? 5.027 -1.920 -21.615 1.00 89.44 270 THR A O 1
ATOM 2139 N N . PRO A 1 271 ? 2.850 -1.941 -22.183 1.00 92.56 271 PRO A N 1
ATOM 2140 C CA . PRO A 1 271 ? 2.370 -2.009 -20.805 1.00 92.56 271 PRO A CA 1
ATOM 2141 C C . PRO A 1 271 ? 2.446 -3.442 -20.256 1.00 92.56 271 PRO A C 1
ATOM 2143 O O . PRO A 1 271 ? 2.523 -4.415 -21.008 1.00 92.56 271 PRO A O 1
ATOM 2146 N N . PHE A 1 272 ? 2.366 -3.578 -18.935 1.00 92.38 272 PHE A N 1
ATOM 2147 C CA . PHE A 1 272 ? 2.069 -4.847 -18.268 1.00 92.38 272 PHE A CA 1
ATOM 2148 C C . PHE A 1 272 ? 0.713 -4.716 -17.582 1.00 92.38 272 PHE A C 1
ATOM 2150 O O . PHE A 1 272 ? 0.489 -3.754 -16.855 1.00 92.38 272 PHE A O 1
ATOM 2157 N N . GLU A 1 273 ? -0.179 -5.679 -17.785 1.00 93.50 273 GLU A N 1
ATOM 2158 C CA . GLU A 1 273 ? -1.507 -5.677 -17.177 1.00 93.50 273 GLU A CA 1
ATOM 2159 C C . GLU A 1 273 ? -1.870 -7.084 -16.711 1.00 93.50 273 GLU A C 1
ATOM 2161 O O . GLU A 1 273 ? -1.862 -8.047 -17.479 1.00 93.50 273 GLU A O 1
ATOM 2166 N N . HIS A 1 274 ? -2.234 -7.185 -15.440 1.00 92.75 274 HIS A N 1
ATOM 2167 C CA . HIS A 1 274 ? -2.851 -8.353 -14.842 1.00 92.75 274 HIS A CA 1
ATOM 2168 C C . HIS A 1 274 ? -4.054 -7.916 -14.025 1.00 92.75 274 HIS A C 1
ATOM 2170 O O . HIS A 1 274 ? -3.954 -7.024 -13.181 1.00 92.75 274 HIS A O 1
ATOM 2176 N N . SER A 1 275 ? -5.180 -8.592 -14.227 1.00 91.06 275 SER A N 1
ATOM 2177 C CA . SER A 1 275 ? -6.345 -8.457 -13.365 1.00 91.06 275 SER A CA 1
ATOM 2178 C C . SER A 1 275 ? -7.120 -9.762 -13.295 1.00 91.06 275 SER A C 1
ATOM 2180 O O . SER A 1 275 ? -7.449 -10.343 -14.331 1.00 91.06 275 SER A O 1
ATOM 2182 N N . VAL A 1 276 ? -7.486 -10.173 -12.089 1.00 84.81 276 VAL A N 1
ATOM 2183 C CA . VAL A 1 276 ? -8.467 -11.226 -11.848 1.00 84.81 276 VAL A CA 1
ATOM 2184 C C . VAL A 1 276 ? -9.783 -10.535 -11.522 1.00 84.81 276 VAL A C 1
ATOM 2186 O O . VAL A 1 276 ? -9.983 -10.063 -10.406 1.00 84.81 276 VAL A O 1
ATOM 2189 N N . TRP A 1 277 ? -10.674 -10.433 -12.505 1.00 60.47 277 TRP A N 1
ATOM 2190 C CA . TRP A 1 277 ? -12.049 -10.024 -12.241 1.00 60.47 277 TRP A CA 1
ATOM 2191 C C . TRP A 1 277 ? -12.736 -11.164 -11.491 1.00 60.47 277 TRP A C 1
ATOM 2193 O O . TRP A 1 277 ? -12.885 -12.264 -12.019 1.00 60.47 277 TRP A O 1
ATOM 2203 N N . SER A 1 278 ? -13.100 -10.920 -10.236 1.00 49.31 278 SER A N 1
ATOM 2204 C CA . SER A 1 278 ? -14.055 -11.765 -9.531 1.00 49.31 278 SER A CA 1
ATOM 2205 C C . SER A 1 278 ? -15.431 -11.160 -9.772 1.00 49.31 278 SER A C 1
ATOM 2207 O O . SER A 1 278 ? -15.746 -10.139 -9.167 1.00 49.31 278 SER A O 1
ATOM 2209 N N . ASP A 1 279 ? -16.233 -11.778 -10.643 1.00 38.28 279 ASP A N 1
ATOM 2210 C CA . ASP A 1 279 ? -17.678 -11.524 -10.784 1.00 38.28 279 ASP A CA 1
ATOM 2211 C C . ASP A 1 279 ? -18.408 -11.948 -9.498 1.00 38.28 279 ASP A C 1
ATOM 2213 O O . ASP A 1 279 ? -19.130 -12.943 -9.448 1.00 38.28 279 ASP A O 1
ATOM 2217 N N . ALA A 1 280 ? -18.165 -11.235 -8.408 1.00 37.53 280 ALA A N 1
ATOM 2218 C CA . ALA A 1 280 ? -18.822 -11.466 -7.136 1.00 37.53 280 ALA A CA 1
ATOM 2219 C C . ALA A 1 280 ? -19.206 -10.126 -6.520 1.00 37.53 280 ALA A C 1
ATOM 2221 O O . ALA A 1 280 ? -18.766 -9.842 -5.421 1.00 37.53 280 ALA A O 1
ATOM 2222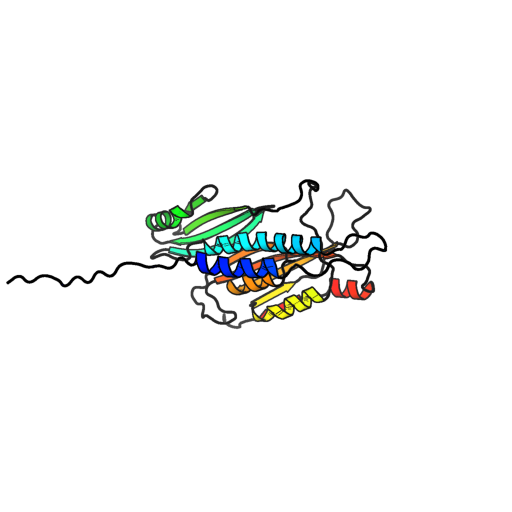 N N . ASP A 1 281 ? -19.949 -9.310 -7.276 1.00 33.53 281 ASP A N 1
ATOM 2223 C CA . ASP A 1 281 ? -20.830 -8.242 -6.780 1.00 33.53 281 ASP A CA 1
ATOM 2224 C C . ASP A 1 281 ? -21.733 -7.752 -7.942 1.00 33.53 281 ASP A C 1
ATOM 2226 O O . ASP A 1 281 ? -21.514 -6.697 -8.540 1.00 33.53 281 ASP A O 1
ATOM 2230 N N . VAL A 1 282 ? -22.746 -8.564 -8.282 1.00 33.06 282 VAL A N 1
ATOM 2231 C CA . VAL A 1 282 ? -24.032 -8.121 -8.864 1.00 33.06 282 VAL A CA 1
ATOM 2232 C C . VAL A 1 282 ? -25.138 -8.590 -7.931 1.00 33.06 282 VAL A C 1
ATOM 2234 O O . VAL A 1 282 ? -25.079 -9.773 -7.522 1.00 33.06 282 VAL A O 1
#

Radius of gyration: 25.7 Å; chains: 1; bounding box: 73×55×92 Å

Secondary structure (DSSP, 8-state):
----------------TTTHHHHHHHHHSSS----------------TTHHHHHHHHHHHHHHHHHHHHHHHS--B-SSEEEEEEEEEEETTEEEEEEEEEES-HHHHHHHHTTT--TT-EEEE-SSSEEEEEEEEE------GGG-STTTT--PEEP-THHHHHHHHHGGG-SEEEEPPPEE----TT-TTS-TTEEEEEEEEEEEHHHHHHHHHH-TT-EEEEEEEEE-TT---SSS--SEEEEEEEEEEEE--TTS-HHHHHHHHH--EEEE-------

pLDDT: mean 70.76, std 22.89, range [29.55, 96.5]

Foldseek 3Di:
DDDDDDDDDDDDDDDPPVVVVVVVVVVVVPPPPDDDDDDDDDDDDDDPPVVVVLLLVQLLQQVVQVLVVVVPDDADDPFKGWFKKKWFDDPQKIKIKIKMAGDDPVVVCVVCVVVPDPPWDWDDPPPSMIIIIDMGGTDNPDPPVPPDPDPPDPAAADDCVVLVLCVVLQLLFQKKKKAFWDDDDDDPDDPDPDDFKTKIKMKTKAAPVSVVVCCNSCSQWDWGMKMWGADPPFDDDSRTDRIMMMTITMGMHGHDVPPPVVVSNVSSRDMHIDHDDDPPDD